Protein AF-A0A914CL16-F1 (afdb_monomer)

Mean predicted aligned error: 10.26 Å

Solvent-accessible surface area (backbone atoms only — not comparable to full-atom values): 11478 Å² total; per-residue (Å²): 84,57,69,81,50,83,65,51,67,60,52,50,52,53,48,47,76,69,43,43,88,76,36,99,75,75,86,86,54,68,37,75,84,83,56,90,88,57,44,93,48,72,23,32,42,49,29,52,42,48,55,51,49,53,52,51,46,70,69,35,83,88,47,68,58,91,83,56,90,52,74,47,70,49,66,54,95,86,60,78,80,56,96,57,48,64,59,52,52,51,57,55,55,68,74,44,53,76,75,48,45,55,74,44,74,50,70,67,75,62,73,60,61,78,64,47,88,79,41,57,73,68,59,35,53,50,26,53,50,50,26,53,49,43,49,58,53,49,69,78,70,51,91,75,51,72,58,46,38,34,32,32,46,66,39,37,58,76,49,70,39,42,51,32,83,37,94,54,51,51,62,71,74,83,75,87,66,80,87,83,73,92,70,89,88,130

Radius of gyration: 18.3 Å; Cα contacts (8 Å, |Δi|>4): 169; chains: 1; bounding box: 43×35×44 Å

Structure (mmCIF, N/CA/C/O backbone):
data_AF-A0A914CL16-F1
#
_entry.id   AF-A0A914CL16-F1
#
loop_
_atom_site.group_PDB
_atom_site.id
_atom_site.type_symbol
_atom_site.label_atom_id
_atom_site.label_alt_id
_atom_site.label_comp_id
_atom_site.label_asym_id
_atom_site.label_entity_id
_atom_site.label_seq_id
_atom_site.pdbx_PDB_ins_code
_atom_site.Cartn_x
_atom_site.Cartn_y
_atom_site.Cartn_z
_atom_site.occupancy
_atom_site.B_iso_or_equiv
_atom_site.auth_seq_id
_atom_site.auth_comp_id
_atom_site.auth_asym_id
_atom_site.auth_atom_id
_atom_site.pdbx_PDB_model_num
ATOM 1 N N . MET A 1 1 ? -7.481 7.446 10.285 1.00 65.19 1 MET A N 1
ATOM 2 C CA . MET A 1 1 ? -8.560 8.449 10.494 1.00 65.19 1 MET A CA 1
ATOM 3 C C . MET A 1 1 ? -8.031 9.557 11.388 1.00 65.19 1 MET A C 1
ATOM 5 O O . MET A 1 1 ? -7.193 9.256 12.221 1.00 65.19 1 MET A O 1
ATOM 9 N N . GLU A 1 2 ? -8.504 10.797 11.280 1.00 69.25 2 GLU A N 1
ATOM 10 C CA . GLU A 1 2 ? -8.099 11.851 12.226 1.00 69.25 2 GLU A CA 1
ATOM 11 C C . GLU A 1 2 ? -8.963 11.826 13.486 1.00 69.25 2 GLU A C 1
ATOM 13 O O . GLU A 1 2 ? -10.165 11.549 13.415 1.00 69.25 2 GLU A O 1
ATOM 18 N N . ALA A 1 3 ? -8.394 12.201 14.636 1.00 64.19 3 ALA A N 1
ATOM 19 C CA . ALA A 1 3 ? -9.131 12.270 15.901 1.00 64.19 3 ALA A CA 1
ATOM 20 C C . ALA A 1 3 ? -10.335 13.239 15.876 1.00 64.19 3 ALA A C 1
ATOM 22 O O . ALA A 1 3 ? -11.179 13.186 16.769 1.00 64.19 3 ALA A O 1
ATOM 23 N N . GLY A 1 4 ? -10.426 14.112 14.864 1.00 61.50 4 GLY A N 1
ATOM 24 C CA . GLY A 1 4 ? -11.545 15.034 14.645 1.00 61.50 4 GLY A CA 1
ATOM 25 C C . GLY A 1 4 ? -12.727 14.467 13.865 1.00 61.50 4 GLY A C 1
ATOM 26 O O . GLY A 1 4 ? -13.705 15.186 13.690 1.00 61.50 4 GLY A O 1
ATOM 27 N N . THR A 1 5 ? -12.644 13.225 13.387 1.00 68.56 5 THR A N 1
ATOM 28 C CA . THR A 1 5 ? -13.699 12.621 12.563 1.00 68.56 5 THR A CA 1
ATOM 29 C C . THR A 1 5 ? -14.936 12.319 13.427 1.00 68.56 5 THR A C 1
ATOM 31 O O . THR A 1 5 ? -14.803 11.594 14.421 1.00 68.56 5 THR A O 1
ATOM 34 N N . PRO A 1 6 ? -16.134 12.843 13.096 1.00 67.06 6 PRO A N 1
ATOM 35 C CA . PRO A 1 6 ? -17.366 12.492 13.803 1.00 67.06 6 PRO A CA 1
ATOM 36 C C . PRO A 1 6 ? -17.705 11.004 13.607 1.00 67.06 6 PRO A C 1
ATOM 38 O O . PRO A 1 6 ? -17.406 10.432 12.562 1.00 67.06 6 PRO A O 1
ATOM 41 N N . ASN A 1 7 ? -18.324 10.371 14.609 1.00 76.94 7 ASN A N 1
ATOM 42 C CA . ASN A 1 7 ? -18.745 8.956 14.593 1.00 76.94 7 ASN A CA 1
ATOM 43 C C . ASN A 1 7 ? -17.619 7.931 14.330 1.00 76.94 7 ASN A C 1
ATOM 45 O O . ASN A 1 7 ? -17.868 6.837 13.823 1.00 76.94 7 ASN A O 1
ATOM 49 N N . LYS A 1 8 ? -16.371 8.258 14.693 1.00 78.88 8 LYS A N 1
ATOM 50 C CA . LYS A 1 8 ? -15.196 7.391 14.482 1.00 78.88 8 LYS A CA 1
ATOM 51 C C . LYS A 1 8 ? -15.356 5.974 15.050 1.00 78.88 8 LYS A C 1
ATOM 53 O O . LYS A 1 8 ? -14.922 5.027 14.411 1.00 78.88 8 LYS A O 1
ATOM 58 N N . GLU A 1 9 ? -15.995 5.832 16.210 1.00 80.38 9 GLU A N 1
ATOM 59 C CA . GLU A 1 9 ? -16.165 4.546 16.904 1.00 80.38 9 GLU A CA 1
ATOM 60 C C . GLU A 1 9 ? -17.135 3.626 16.153 1.00 80.3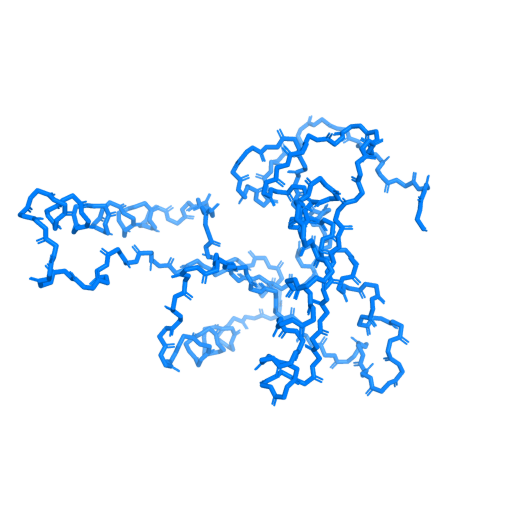8 9 GLU A C 1
ATOM 62 O O . GLU A 1 9 ? -16.864 2.438 15.971 1.00 80.38 9 GLU A O 1
ATOM 67 N N . ASP A 1 10 ? -18.229 4.187 15.633 1.00 85.44 10 ASP A N 1
ATOM 68 C CA . ASP A 1 10 ? -19.188 3.446 14.813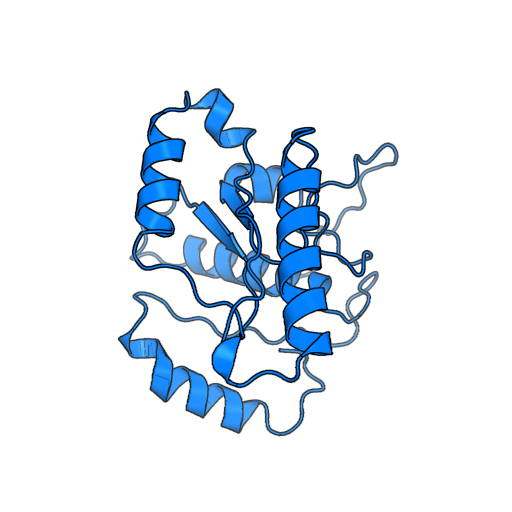 1.00 85.44 10 ASP A CA 1
ATOM 69 C C . ASP A 1 10 ? -18.572 3.033 13.474 1.00 85.44 10 ASP A C 1
ATOM 71 O O . ASP A 1 10 ? -18.736 1.890 13.040 1.00 85.44 10 ASP A O 1
ATOM 75 N N . ILE A 1 11 ? -17.820 3.940 12.840 1.00 83.75 11 ILE A N 1
ATOM 76 C CA . ILE A 1 11 ? -17.093 3.661 11.595 1.00 83.75 11 ILE A CA 1
ATOM 77 C C . ILE A 1 11 ? -16.053 2.560 11.831 1.00 83.75 11 ILE A C 1
ATOM 79 O O . ILE A 1 11 ? -15.984 1.602 11.062 1.00 83.75 11 ILE A O 1
ATOM 83 N N . GLU A 1 12 ? -15.283 2.645 12.915 1.00 85.56 12 GLU A N 1
ATOM 84 C CA . GLU A 1 12 ? -14.290 1.638 13.288 1.00 85.56 12 GLU A CA 1
ATOM 85 C C . GLU A 1 12 ? -14.933 0.257 13.464 1.00 85.56 12 GLU A C 1
ATOM 87 O O . GLU A 1 12 ? -14.439 -0.738 12.923 1.00 85.56 12 GLU A O 1
ATOM 92 N N . LYS A 1 13 ? -16.068 0.195 14.169 1.00 87.25 13 LYS A N 1
ATOM 93 C CA . LYS A 1 13 ? -16.813 -1.048 14.388 1.00 87.25 13 LYS A CA 1
ATOM 94 C C . LYS A 1 13 ? -17.323 -1.647 13.078 1.00 87.25 13 LYS A C 1
ATOM 96 O O . LYS A 1 13 ? -17.195 -2.856 12.874 1.00 87.25 13 LYS A O 1
ATOM 101 N N . GLN A 1 14 ? -17.868 -0.821 12.187 1.00 89.00 14 GLN A N 1
ATOM 102 C CA . GLN A 1 14 ? -18.335 -1.266 10.871 1.00 89.00 14 GLN A CA 1
ATOM 103 C C . GLN A 1 14 ? -17.182 -1.794 10.008 1.00 89.00 14 GLN A C 1
ATOM 105 O O . GLN A 1 14 ? -17.312 -2.852 9.389 1.00 89.00 14 GLN A O 1
ATOM 110 N N . LEU A 1 15 ? -16.041 -1.098 10.000 1.00 87.44 15 LEU A N 1
ATOM 111 C CA . LEU A 1 15 ? -14.859 -1.514 9.246 1.00 87.44 15 LEU A CA 1
ATOM 112 C C . LEU A 1 15 ? -14.284 -2.831 9.774 1.00 87.44 15 LEU A C 1
ATOM 114 O O . LEU A 1 15 ? -14.027 -3.732 8.977 1.00 87.44 15 LEU A O 1
ATOM 118 N N . LYS A 1 16 ? -14.154 -2.984 11.099 1.00 88.69 16 LYS A N 1
ATOM 119 C CA . LYS A 1 16 ? -13.722 -4.248 11.721 1.00 88.69 16 LYS A CA 1
ATOM 120 C C . LYS A 1 16 ? -14.652 -5.398 11.344 1.00 88.69 16 LYS A C 1
ATOM 122 O O . LYS A 1 16 ? -14.194 -6.417 10.840 1.00 88.69 16 LYS A O 1
ATOM 127 N N . ALA A 1 17 ? -15.963 -5.213 11.499 1.00 89.12 17 ALA A N 1
ATOM 128 C CA . ALA A 1 17 ? -16.935 -6.253 11.165 1.00 89.12 17 ALA A CA 1
ATOM 129 C C . ALA A 1 17 ? -16.866 -6.684 9.688 1.00 89.12 17 ALA A C 1
ATOM 131 O O . ALA A 1 17 ? -17.071 -7.855 9.380 1.00 89.12 17 ALA A O 1
ATOM 132 N N . LYS A 1 18 ? -16.569 -5.748 8.779 1.00 89.44 18 LYS A N 1
ATOM 133 C CA . LYS A 1 18 ? -16.548 -6.008 7.337 1.00 89.44 18 LYS A CA 1
ATOM 134 C C . LYS A 1 18 ? -15.231 -6.604 6.834 1.00 89.44 18 LYS A C 1
ATOM 136 O O . LYS A 1 18 ? -15.267 -7.446 5.939 1.00 89.44 18 LYS A O 1
ATOM 141 N N . TYR A 1 19 ? -14.088 -6.154 7.354 1.00 89.00 19 TYR A N 1
ATOM 142 C CA . TYR A 1 19 ? -12.778 -6.434 6.752 1.00 89.00 19 TYR A CA 1
ATOM 143 C C . TYR A 1 19 ? -11.873 -7.340 7.589 1.00 89.00 19 TYR A C 1
ATOM 145 O O . TYR A 1 19 ? -10.959 -7.934 7.026 1.00 89.00 19 TYR A O 1
ATOM 153 N N . THR A 1 20 ? -12.126 -7.525 8.889 1.00 89.25 20 THR A N 1
ATOM 154 C CA . THR A 1 20 ? -11.258 -8.364 9.735 1.00 89.25 20 THR A CA 1
ATOM 155 C C . THR A 1 20 ? -11.143 -9.808 9.239 1.00 89.25 20 THR A C 1
ATOM 157 O O . THR A 1 20 ? -10.085 -10.398 9.389 1.00 89.25 20 THR A O 1
ATOM 160 N N . SER A 1 21 ? -12.178 -10.380 8.619 1.00 89.75 21 SER A N 1
ATOM 161 C CA . SER A 1 21 ? -12.120 -11.742 8.061 1.00 89.75 21 SER A CA 1
ATOM 162 C C . SER A 1 21 ? -11.458 -11.837 6.681 1.00 89.75 21 SER A C 1
ATOM 164 O O . SER A 1 21 ? -11.223 -12.943 6.205 1.00 89.75 21 SER A O 1
ATOM 166 N N . GLN A 1 22 ? -11.188 -10.704 6.025 1.00 89.62 22 GLN A N 1
ATOM 167 C CA . GLN A 1 22 ? -10.603 -10.655 4.679 1.00 89.62 22 GLN A CA 1
ATOM 168 C C . GLN A 1 22 ? -9.079 -10.491 4.705 1.00 89.62 22 GLN A C 1
ATOM 170 O O . GLN A 1 22 ? -8.415 -10.806 3.722 1.00 89.62 22 GLN A O 1
ATOM 175 N N . PHE A 1 23 ? -8.526 -10.006 5.819 1.00 88.75 23 PHE A N 1
ATOM 176 C CA . PHE A 1 23 ? -7.093 -9.799 6.002 1.00 88.75 23 PHE A CA 1
ATOM 177 C C . PHE A 1 23 ? -6.584 -10.656 7.154 1.00 88.75 23 PHE A C 1
ATOM 179 O O . PHE A 1 23 ? -7.254 -10.787 8.173 1.00 88.75 23 PHE A O 1
ATOM 186 N N . GLU A 1 24 ? -5.364 -11.179 7.032 1.00 87.75 24 GLU A N 1
ATOM 187 C CA . GLU A 1 24 ? -4.719 -11.911 8.130 1.00 87.75 24 GLU A CA 1
ATOM 188 C C . GLU A 1 24 ? -4.554 -11.023 9.374 1.00 87.75 24 GLU A C 1
ATOM 190 O O . GLU A 1 24 ? -4.769 -11.456 10.505 1.00 87.75 24 GLU A O 1
ATOM 195 N N . ARG A 1 25 ? -4.208 -9.749 9.155 1.00 88.62 25 ARG A N 1
ATOM 196 C CA . ARG A 1 25 ? -4.121 -8.713 10.185 1.00 88.62 25 ARG A CA 1
ATOM 197 C C . ARG A 1 25 ? -4.800 -7.454 9.684 1.00 88.62 25 ARG A C 1
ATOM 199 O O . ARG A 1 25 ? -4.515 -6.983 8.587 1.00 88.62 25 ARG A O 1
ATOM 206 N N . PHE A 1 26 ? -5.672 -6.893 10.510 1.00 89.62 26 PHE A N 1
ATOM 207 C CA . PHE A 1 26 ? -6.385 -5.664 10.195 1.00 89.62 26 PHE A CA 1
ATOM 208 C C . PHE A 1 26 ? -6.247 -4.674 11.349 1.00 89.62 26 PHE A C 1
ATOM 210 O O . PHE A 1 26 ? -6.785 -4.890 12.436 1.00 89.62 26 PHE A O 1
ATOM 217 N N . TYR A 1 27 ? -5.522 -3.584 11.101 1.00 87.56 27 TYR A N 1
ATOM 218 C CA . TYR A 1 27 ? -5.283 -2.525 12.075 1.00 87.56 27 TYR A CA 1
ATOM 219 C C . TYR A 1 27 ? -6.015 -1.255 11.662 1.00 87.56 27 TYR A C 1
ATOM 221 O O . TYR A 1 27 ? -5.991 -0.855 10.500 1.00 87.56 27 TYR A O 1
ATOM 229 N N . ILE A 1 28 ? -6.632 -0.593 12.637 1.00 86.25 28 ILE A N 1
ATOM 230 C CA . ILE A 1 28 ? -7.202 0.738 12.454 1.00 86.25 28 ILE A CA 1
ATOM 231 C C . ILE A 1 28 ? -6.400 1.702 13.314 1.00 86.25 28 ILE A C 1
ATOM 233 O O . ILE A 1 28 ? -6.244 1.487 14.513 1.00 86.25 28 ILE A O 1
ATOM 237 N N . THR A 1 29 ? -5.906 2.770 12.695 1.00 85.25 29 THR A N 1
ATOM 238 C CA . THR A 1 29 ? -5.133 3.811 13.367 1.00 85.25 29 THR A CA 1
ATOM 239 C C . THR A 1 29 ? -5.881 5.139 13.331 1.00 85.25 29 THR A C 1
ATOM 241 O O . THR A 1 29 ? -6.523 5.524 12.339 1.00 85.25 29 THR A O 1
ATOM 244 N N . VAL A 1 30 ? -5.801 5.854 14.451 1.00 81.06 30 VAL A N 1
ATOM 245 C CA . VAL A 1 30 ? -6.360 7.194 14.596 1.00 81.06 30 VAL A CA 1
ATOM 246 C C . VAL A 1 30 ? -5.219 8.158 14.861 1.00 81.06 30 VAL A C 1
ATOM 248 O O . VAL A 1 30 ? -4.526 8.037 15.863 1.00 81.06 30 VAL A O 1
ATOM 251 N N . HIS A 1 31 ? -5.036 9.108 13.952 1.00 78.12 31 HIS A N 1
ATOM 252 C CA . HIS A 1 31 ? -4.029 10.141 14.062 1.00 78.12 31 HIS A CA 1
ATOM 253 C C . HIS A 1 31 ? -4.396 11.123 15.186 1.00 78.12 31 HIS A C 1
ATOM 255 O O . HIS A 1 31 ? -5.488 11.718 15.131 1.00 78.12 31 HIS A O 1
ATOM 261 N N . PRO A 1 32 ? -3.544 11.289 16.215 1.00 74.12 32 PRO A N 1
ATOM 262 C CA . PRO A 1 32 ? -3.798 12.229 17.297 1.00 74.12 32 PRO A CA 1
ATOM 263 C C . PRO A 1 32 ? -3.715 13.679 16.794 1.00 74.12 32 PRO A C 1
ATOM 265 O O . PRO A 1 32 ? -2.998 14.001 15.853 1.00 74.12 32 PRO A O 1
ATOM 268 N N . LYS A 1 33 ? -4.475 14.584 17.419 1.00 65.50 33 LYS A N 1
ATOM 269 C CA . LYS A 1 33 ? -4.406 16.020 17.108 1.00 65.50 33 LYS A CA 1
ATOM 270 C C . LYS A 1 33 ? -3.255 16.670 17.878 1.00 65.50 33 LYS A C 1
ATOM 272 O O . LYS A 1 33 ? -3.148 16.454 19.080 1.00 65.50 33 LYS A O 1
ATOM 277 N N . GLY A 1 34 ? -2.488 17.533 17.207 1.00 61.72 34 GLY A N 1
ATOM 278 C CA . GLY A 1 34 ? -1.518 18.426 17.853 1.00 61.72 34 GLY A CA 1
ATOM 279 C C . GLY A 1 34 ? -0.109 17.858 18.037 1.00 61.72 34 GLY A C 1
ATOM 280 O O . GLY A 1 34 ? 0.570 18.264 18.976 1.00 61.72 34 GLY A O 1
ATOM 281 N N . LEU A 1 35 ? 0.337 16.940 17.172 1.00 64.75 35 LEU A N 1
ATOM 282 C CA . LEU A 1 35 ? 1.746 16.538 17.144 1.00 64.75 35 LEU A CA 1
ATOM 283 C C . LEU A 1 35 ? 2.628 17.720 16.682 1.00 64.75 35 LEU A C 1
ATOM 285 O O . LEU A 1 35 ? 2.266 18.414 15.727 1.00 64.75 35 LEU A O 1
ATOM 289 N N . PRO A 1 36 ? 3.758 17.996 17.360 1.00 54.06 36 PRO A N 1
ATOM 290 C CA . PRO A 1 36 ? 4.637 19.108 17.007 1.00 54.06 36 PRO A CA 1
ATOM 291 C C . PRO A 1 36 ? 5.256 18.893 15.619 1.00 54.06 36 PRO A C 1
ATOM 293 O O . PRO A 1 36 ? 5.787 17.826 15.333 1.00 54.06 36 PRO A O 1
ATOM 296 N N . GLY A 1 37 ? 5.177 19.910 14.754 1.00 62.22 37 GLY A N 1
ATOM 297 C CA . GLY A 1 37 ? 5.699 19.855 13.380 1.00 62.22 37 GLY A CA 1
ATOM 298 C C . GLY A 1 37 ? 4.796 19.136 12.370 1.00 62.22 37 GLY A C 1
ATOM 299 O O . GLY A 1 37 ? 5.158 19.043 11.200 1.00 62.22 37 GLY A O 1
ATOM 300 N N . ASP A 1 38 ? 3.622 18.662 12.794 1.00 62.03 38 ASP A N 1
ATOM 301 C CA . ASP A 1 38 ? 2.725 17.891 11.943 1.00 62.03 38 ASP A CA 1
ATOM 302 C C . ASP A 1 38 ? 1.554 18.727 11.400 1.00 62.03 38 ASP A C 1
ATOM 304 O O . ASP A 1 38 ? 0.846 19.411 12.148 1.00 62.03 38 ASP A O 1
ATOM 308 N N . ILE A 1 39 ? 1.338 18.666 10.085 1.00 64.69 39 ILE A N 1
ATOM 309 C CA . ILE A 1 39 ? 0.234 19.346 9.404 1.00 64.69 39 ILE A CA 1
ATOM 310 C C . ILE A 1 39 ? -0.879 18.319 9.176 1.00 64.69 39 ILE A C 1
ATOM 312 O O . ILE A 1 39 ? -0.689 17.409 8.376 1.00 64.69 39 ILE A O 1
ATOM 316 N N . PRO A 1 40 ? -2.062 18.455 9.807 1.00 64.38 40 PRO A N 1
ATOM 317 C CA . PRO A 1 40 ? -3.171 17.531 9.585 1.00 64.38 40 PRO A CA 1
ATOM 318 C C . PRO A 1 40 ? -3.475 17.361 8.092 1.00 64.38 40 PRO A C 1
ATOM 320 O O . PRO A 1 40 ? -3.689 18.340 7.371 1.00 64.38 40 PRO A O 1
ATOM 323 N N . GLY A 1 41 ? -3.467 16.116 7.621 1.00 70.00 41 GLY A N 1
ATOM 324 C CA . GLY A 1 41 ? -3.610 15.813 6.206 1.00 70.00 41 GLY A CA 1
ATOM 325 C C . GLY A 1 41 ? -3.399 14.340 5.872 1.00 70.00 41 GLY A C 1
ATOM 326 O O . GLY A 1 41 ? -3.092 13.501 6.722 1.00 70.00 41 GLY A O 1
ATOM 327 N N . LYS A 1 42 ? -3.580 14.001 4.592 1.00 72.44 42 LYS A N 1
ATOM 328 C CA . LYS A 1 42 ? -3.463 12.626 4.079 1.00 72.44 42 LYS A CA 1
ATOM 329 C C . LYS A 1 42 ? -2.083 12.021 4.362 1.00 72.44 42 LYS A C 1
ATOM 331 O O . LYS A 1 42 ? -2.005 10.877 4.801 1.00 72.44 42 LYS A O 1
ATOM 336 N N . CYS A 1 43 ? -1.020 12.794 4.155 1.00 72.25 43 CYS A N 1
ATOM 337 C CA . CYS A 1 43 ? 0.359 12.337 4.321 1.00 72.25 43 CYS A CA 1
ATOM 338 C C . CYS A 1 43 ? 0.714 12.064 5.782 1.00 72.25 43 CYS A C 1
ATOM 340 O O . CYS A 1 43 ? 1.271 11.012 6.074 1.00 72.25 43 CYS A O 1
ATOM 342 N N . SER A 1 44 ? 0.299 12.923 6.709 1.00 75.19 44 SER A N 1
ATOM 343 C CA . SER A 1 44 ? 0.485 12.704 8.149 1.00 75.19 44 SER A CA 1
ATOM 344 C C . SER A 1 44 ? -0.280 11.493 8.660 1.00 75.19 44 SER A C 1
ATOM 346 O O . SER A 1 44 ? 0.270 10.655 9.375 1.00 75.19 44 SER A O 1
ATOM 348 N N . ASN A 1 45 ? -1.525 11.325 8.199 1.00 80.19 45 ASN A N 1
ATOM 349 C CA . ASN A 1 45 ? -2.310 10.128 8.487 1.00 80.19 45 ASN A CA 1
ATOM 350 C C . ASN A 1 45 ? -1.614 8.856 7.977 1.00 80.19 45 ASN A C 1
ATOM 352 O O . ASN A 1 45 ? -1.560 7.863 8.702 1.00 80.19 45 ASN A O 1
ATOM 356 N N . LEU A 1 46 ? -1.085 8.882 6.749 1.00 81.81 46 LEU A N 1
ATOM 357 C CA . LEU A 1 46 ? -0.368 7.756 6.151 1.00 81.81 46 LEU A CA 1
ATOM 358 C C . LEU A 1 46 ? 0.934 7.451 6.903 1.00 81.81 46 LEU A C 1
ATOM 360 O O . LEU A 1 46 ? 1.195 6.290 7.216 1.00 81.81 46 LEU A O 1
ATOM 364 N N . ASN A 1 47 ? 1.720 8.480 7.225 1.00 82.38 47 ASN A N 1
ATOM 365 C CA . ASN A 1 47 ? 2.973 8.360 7.965 1.00 82.38 47 ASN A CA 1
ATOM 366 C C . ASN A 1 47 ? 2.737 7.715 9.337 1.00 82.38 47 ASN A C 1
ATOM 368 O O . ASN A 1 47 ? 3.341 6.693 9.665 1.00 82.38 47 ASN A O 1
ATOM 372 N N . TYR A 1 48 ? 1.785 8.250 10.103 1.00 83.81 48 TYR A N 1
ATOM 373 C CA . TYR A 1 48 ? 1.424 7.698 11.405 1.00 83.81 48 TYR A CA 1
ATOM 374 C C . TYR A 1 48 ? 0.898 6.268 11.297 1.00 83.81 48 TYR A C 1
ATOM 376 O O . TYR A 1 48 ? 1.340 5.388 12.035 1.00 83.81 48 TYR A O 1
ATOM 384 N N . ALA A 1 49 ? -0.017 6.006 10.357 1.00 85.50 49 ALA A N 1
ATOM 385 C CA . ALA A 1 49 ? -0.566 4.671 10.163 1.00 85.50 49 ALA A CA 1
ATOM 386 C C . ALA A 1 49 ? 0.526 3.651 9.831 1.00 85.50 49 ALA A C 1
ATOM 388 O O . ALA A 1 49 ? 0.514 2.553 10.387 1.00 85.50 49 ALA A O 1
ATOM 389 N N . ALA A 1 50 ? 1.483 4.016 8.981 1.00 86.06 50 ALA A N 1
ATOM 390 C CA . ALA A 1 50 ? 2.554 3.116 8.605 1.00 86.06 50 ALA A CA 1
ATOM 391 C C . ALA A 1 50 ? 3.556 2.881 9.743 1.00 86.06 50 ALA A C 1
ATOM 393 O O . ALA A 1 50 ? 3.916 1.733 9.993 1.00 86.06 50 ALA A O 1
ATOM 394 N N . ARG A 1 51 ? 3.940 3.922 10.495 1.00 85.81 51 ARG A N 1
ATOM 395 C CA . ARG A 1 51 ? 4.792 3.773 11.691 1.00 85.81 51 ARG A CA 1
ATOM 396 C C . ARG A 1 51 ? 4.148 2.854 12.727 1.00 85.81 51 ARG A C 1
ATOM 398 O O . ARG A 1 51 ? 4.802 1.951 13.248 1.00 85.81 51 ARG A O 1
ATOM 405 N N . MET A 1 52 ? 2.849 3.029 12.968 1.00 87.88 52 MET A N 1
ATOM 406 C CA . MET A 1 52 ? 2.090 2.161 13.868 1.00 87.88 52 MET A CA 1
ATOM 407 C C . MET A 1 52 ? 1.979 0.730 13.334 1.00 87.88 52 MET A C 1
ATOM 409 O O . MET A 1 52 ? 2.172 -0.210 14.100 1.00 87.88 52 MET A O 1
ATOM 413 N N . ALA A 1 53 ? 1.732 0.544 12.034 1.00 88.06 53 ALA A N 1
ATOM 414 C CA . ALA A 1 53 ? 1.678 -0.783 11.423 1.00 88.06 53 ALA A CA 1
ATOM 415 C C . ALA A 1 53 ? 3.011 -1.532 11.568 1.00 88.06 53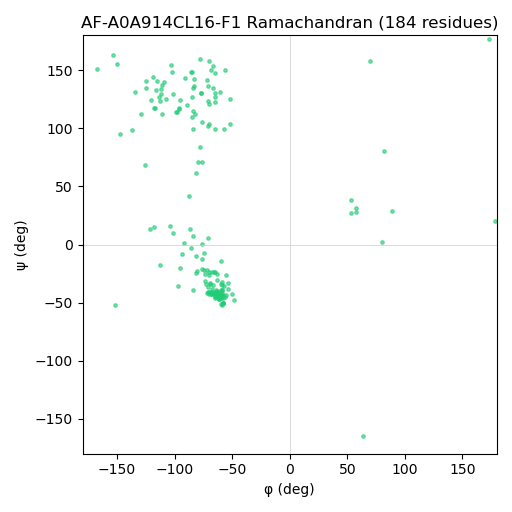 ALA A C 1
ATOM 417 O O . ALA A 1 53 ? 3.019 -2.697 11.958 1.00 88.06 53 ALA A O 1
ATOM 418 N N . VAL A 1 54 ? 4.140 -0.858 11.331 1.00 86.94 54 VAL A N 1
ATOM 419 C CA . VAL A 1 54 ? 5.481 -1.437 11.509 1.00 86.94 54 VAL A CA 1
ATOM 420 C C . VAL A 1 54 ? 5.748 -1.781 12.972 1.00 86.94 54 VAL A C 1
ATOM 422 O O . VAL A 1 54 ? 6.254 -2.867 13.253 1.00 86.94 54 VAL A O 1
ATOM 425 N N . LYS A 1 55 ? 5.369 -0.902 13.911 1.00 87.62 55 LYS A N 1
ATOM 426 C CA . LYS A 1 55 ? 5.469 -1.177 15.354 1.00 87.62 55 LYS A CA 1
ATOM 427 C C . LYS A 1 55 ? 4.682 -2.437 15.727 1.00 87.62 55 LYS A C 1
ATOM 429 O O . LYS A 1 55 ? 5.250 -3.350 16.316 1.00 87.62 55 LYS A O 1
ATOM 434 N N . TYR A 1 56 ? 3.422 -2.535 15.301 1.00 88.62 56 TYR A N 1
ATOM 435 C CA . TYR A 1 56 ? 2.581 -3.704 15.575 1.00 88.62 56 TYR A CA 1
ATOM 436 C C . TYR A 1 56 ? 3.109 -4.989 14.932 1.00 88.62 56 TYR A C 1
ATOM 438 O O . TYR A 1 56 ? 3.084 -6.037 15.572 1.00 88.62 56 TYR A O 1
ATOM 446 N N . LEU A 1 57 ? 3.636 -4.919 13.707 1.00 86.06 57 LEU A N 1
ATOM 447 C CA . LEU A 1 57 ? 4.242 -6.073 13.036 1.00 86.06 57 LEU A CA 1
ATOM 448 C C . LEU A 1 57 ? 5.525 -6.552 13.729 1.00 86.06 57 LEU A C 1
ATOM 450 O O . LEU A 1 57 ? 5.777 -7.753 13.769 1.00 86.06 57 LEU A O 1
ATOM 454 N N . LYS A 1 58 ? 6.329 -5.637 14.287 1.00 85.12 58 LYS A N 1
ATOM 455 C CA . LYS A 1 58 ? 7.540 -5.974 15.056 1.00 85.12 58 LYS A CA 1
ATOM 456 C C . LYS A 1 58 ? 7.216 -6.546 16.441 1.00 85.12 58 LYS A C 1
ATOM 458 O O . LYS A 1 58 ? 7.981 -7.362 16.953 1.00 85.12 58 LYS A O 1
ATOM 463 N N . GLU A 1 59 ? 6.115 -6.114 17.053 1.00 87.19 59 GLU A N 1
ATOM 464 C CA . GLU A 1 59 ? 5.647 -6.599 18.361 1.00 87.19 59 GLU A CA 1
ATOM 465 C C . GLU A 1 59 ? 4.893 -7.939 18.273 1.00 87.19 59 GLU A C 1
ATOM 467 O O . GLU A 1 59 ? 4.833 -8.681 19.261 1.00 87.19 59 GLU A O 1
ATOM 472 N N . ASP A 1 60 ? 4.342 -8.279 17.104 1.00 85.06 60 ASP A N 1
ATOM 473 C CA . ASP A 1 60 ? 3.644 -9.543 16.887 1.00 85.06 60 ASP A CA 1
ATOM 474 C C . ASP A 1 60 ? 4.613 -10.734 16.875 1.00 85.06 60 ASP A C 1
ATOM 476 O O . ASP A 1 60 ? 5.292 -11.022 15.893 1.00 85.06 60 ASP A O 1
ATOM 480 N N . ARG A 1 61 ? 4.622 -11.492 17.975 1.00 79.69 61 ARG A N 1
ATOM 481 C CA . ARG A 1 61 ? 5.456 -12.693 18.136 1.00 79.69 61 ARG A CA 1
ATOM 482 C C . ARG A 1 61 ? 5.086 -13.834 17.189 1.00 79.69 61 ARG A C 1
ATOM 484 O O . ARG A 1 61 ? 5.922 -14.707 16.968 1.00 79.69 61 ARG A O 1
ATOM 491 N N . ALA A 1 62 ? 3.852 -13.869 16.685 1.00 82.12 62 ALA A N 1
ATOM 492 C CA . ALA A 1 62 ? 3.430 -14.878 15.716 1.00 82.12 62 ALA A CA 1
ATOM 493 C C . ALA A 1 62 ? 3.971 -14.572 14.311 1.00 82.12 62 ALA A C 1
ATOM 495 O O . ALA A 1 62 ? 4.079 -15.478 13.484 1.00 82.12 62 ALA A O 1
ATOM 496 N N . TYR A 1 63 ? 4.336 -13.315 14.046 1.00 79.44 63 TYR A N 1
ATOM 497 C CA . TYR A 1 63 ? 4.901 -12.882 12.778 1.00 79.44 63 TYR A CA 1
ATOM 498 C C . TYR A 1 63 ? 6.432 -12.851 12.858 1.00 79.44 63 TYR A C 1
ATOM 500 O O . TYR A 1 63 ? 7.027 -12.083 13.613 1.00 79.44 63 TYR A O 1
ATOM 508 N N . ASN A 1 64 ? 7.113 -13.685 12.067 1.00 79.50 64 ASN A N 1
ATOM 509 C CA . ASN A 1 64 ? 8.577 -13.697 12.044 1.00 79.50 64 ASN A CA 1
ATOM 510 C C . ASN A 1 64 ? 9.138 -12.545 11.192 1.00 79.50 64 ASN A C 1
ATOM 512 O O . ASN A 1 64 ? 9.700 -12.766 10.119 1.00 79.50 64 ASN A O 1
ATOM 516 N N . PHE A 1 65 ? 9.013 -11.318 11.699 1.00 78.94 65 PHE A N 1
ATOM 517 C CA . PHE A 1 65 ? 9.404 -10.086 11.008 1.00 78.94 65 PHE A CA 1
ATOM 518 C C . PHE A 1 65 ? 10.874 -10.070 10.539 1.00 78.94 65 PHE A C 1
ATOM 520 O O . PHE A 1 65 ? 11.210 -9.398 9.573 1.00 78.94 65 PHE A O 1
ATOM 527 N N . LYS A 1 66 ? 11.773 -10.813 11.201 1.00 74.19 66 LYS A N 1
ATOM 528 C CA . LYS A 1 66 ? 13.220 -10.771 10.917 1.00 74.19 66 LYS A CA 1
ATOM 529 C C . LYS A 1 66 ? 13.640 -11.480 9.627 1.00 74.19 66 LYS A C 1
ATOM 531 O O . LYS A 1 66 ? 14.715 -11.182 9.121 1.00 74.19 66 LYS A O 1
ATOM 536 N N . ASN A 1 67 ? 12.827 -12.406 9.120 1.00 73.69 67 ASN A N 1
ATOM 537 C CA . ASN A 1 67 ? 13.196 -13.266 7.989 1.00 73.69 67 ASN A CA 1
ATOM 538 C C . ASN A 1 67 ? 12.284 -13.072 6.771 1.00 73.69 67 ASN A C 1
ATOM 540 O O . ASN A 1 67 ? 12.259 -13.926 5.887 1.00 73.69 67 ASN A O 1
ATOM 544 N N . VAL A 1 68 ? 11.500 -11.996 6.745 1.00 84.12 68 VAL A N 1
ATOM 545 C CA . VAL A 1 68 ? 10.523 -11.732 5.689 1.00 84.12 68 VAL A CA 1
ATOM 546 C C . VAL A 1 68 ? 10.775 -10.360 5.088 1.00 84.12 68 VAL A C 1
ATOM 548 O O . VAL A 1 68 ? 10.994 -9.383 5.801 1.00 84.12 68 VAL A O 1
ATOM 551 N N . GLU A 1 69 ? 10.744 -10.288 3.763 1.00 85.38 69 GLU A N 1
ATOM 552 C CA . GLU A 1 69 ? 10.739 -9.014 3.056 1.00 85.38 69 GLU A CA 1
ATOM 553 C C . GLU A 1 69 ? 9.297 -8.514 2.967 1.00 85.38 69 GLU A C 1
ATOM 555 O O . GLU A 1 69 ? 8.394 -9.236 2.547 1.00 85.38 69 GLU A O 1
ATOM 560 N N . VAL A 1 70 ? 9.072 -7.275 3.405 1.00 88.44 70 VAL A N 1
ATOM 561 C CA . VAL A 1 70 ? 7.739 -6.670 3.459 1.00 88.44 70 VAL A CA 1
ATOM 562 C C . VAL A 1 70 ? 7.626 -5.620 2.363 1.00 88.44 70 VAL A C 1
ATOM 564 O O . VAL A 1 70 ? 8.433 -4.691 2.304 1.00 88.44 70 VAL A O 1
ATOM 567 N N . LEU A 1 71 ? 6.605 -5.749 1.518 1.00 89.94 71 LEU A N 1
ATOM 568 C CA . LEU A 1 71 ? 6.222 -4.730 0.544 1.00 89.94 71 LEU A CA 1
ATOM 569 C C . LEU A 1 71 ? 5.106 -3.862 1.127 1.00 89.94 71 LEU A C 1
ATOM 571 O O . LEU A 1 71 ? 4.054 -4.355 1.534 1.00 89.94 71 LEU A O 1
ATOM 575 N N . VAL A 1 72 ? 5.335 -2.555 1.152 1.00 89.31 72 VAL A N 1
ATOM 576 C CA . VAL A 1 72 ? 4.360 -1.554 1.576 1.00 89.31 72 VAL A CA 1
ATOM 577 C C . VAL A 1 72 ? 3.675 -1.024 0.329 1.00 89.31 72 VAL A C 1
ATOM 579 O O . VAL A 1 72 ? 4.331 -0.429 -0.519 1.00 89.31 72 VAL A O 1
ATOM 582 N N . THR A 1 73 ? 2.363 -1.234 0.221 1.00 89.56 73 THR A N 1
ATOM 583 C CA . THR A 1 73 ? 1.536 -0.665 -0.850 1.00 89.56 73 THR A CA 1
ATOM 584 C C . THR A 1 73 ? 0.591 0.368 -0.268 1.00 89.56 73 THR A C 1
ATOM 586 O O . THR A 1 73 ? -0.115 0.100 0.706 1.00 89.56 73 THR A O 1
ATOM 589 N N . THR A 1 74 ? 0.568 1.545 -0.875 1.00 87.44 74 THR A N 1
ATOM 590 C CA . THR A 1 74 ? -0.363 2.617 -0.535 1.00 87.44 74 THR A CA 1
ATOM 591 C C . THR A 1 74 ? -1.488 2.662 -1.562 1.00 87.44 74 THR A C 1
ATOM 593 O O . THR A 1 74 ? -1.308 2.302 -2.725 1.00 87.44 74 THR A O 1
ATOM 596 N N . GLY A 1 75 ? -2.678 3.061 -1.126 1.00 84.62 75 GLY A N 1
ATOM 597 C CA . GLY A 1 75 ? -3.819 3.220 -2.012 1.00 84.62 75 GLY A CA 1
ATOM 598 C C . GLY A 1 75 ? -4.955 3.960 -1.329 1.00 84.62 75 GLY A C 1
ATOM 599 O O . GLY A 1 75 ? -5.103 3.907 -0.106 1.00 84.62 75 GLY A O 1
ATOM 600 N N . ASP A 1 76 ? -5.740 4.667 -2.134 1.00 82.44 76 ASP A N 1
ATOM 601 C CA . ASP A 1 76 ? -6.937 5.351 -1.661 1.00 82.44 76 ASP A CA 1
ATOM 602 C C . ASP A 1 76 ? -8.107 4.381 -1.460 1.00 82.44 76 ASP A C 1
ATOM 604 O O . ASP A 1 76 ? -8.135 3.280 -2.004 1.00 82.44 76 ASP A O 1
ATOM 608 N N . VAL A 1 77 ? -9.088 4.789 -0.650 1.00 79.00 77 VAL A N 1
ATOM 609 C CA . VAL A 1 77 ? -10.256 3.954 -0.305 1.00 79.00 77 VAL A CA 1
ATOM 610 C C . VAL A 1 77 ? -11.158 3.651 -1.508 1.00 79.00 77 VAL A C 1
ATOM 612 O O . VAL A 1 77 ? -11.899 2.671 -1.500 1.00 79.00 77 VAL A O 1
ATOM 615 N N . ASP A 1 78 ? -11.105 4.495 -2.533 1.00 80.12 78 ASP A N 1
ATOM 616 C CA . ASP A 1 78 ? -11.797 4.342 -3.810 1.00 80.12 78 ASP A CA 1
ATOM 617 C C . ASP A 1 78 ? -10.947 3.615 -4.864 1.00 80.12 78 ASP A C 1
ATOM 619 O O . ASP A 1 78 ? -11.412 3.404 -5.987 1.00 80.12 78 ASP A O 1
ATOM 623 N N . ASN A 1 79 ? -9.727 3.193 -4.515 1.00 82.25 79 ASN A N 1
ATOM 624 C CA . ASN A 1 79 ? -8.874 2.438 -5.417 1.00 82.25 79 ASN A CA 1
ATOM 625 C C . ASN A 1 79 ? -9.324 0.976 -5.510 1.00 82.25 79 ASN A C 1
ATOM 627 O O . ASN A 1 79 ? -9.474 0.278 -4.505 1.00 82.25 79 ASN A O 1
ATOM 631 N N . ILE A 1 80 ? -9.469 0.494 -6.742 1.00 85.00 80 ILE A N 1
ATOM 632 C CA . ILE A 1 80 ? -9.745 -0.909 -7.042 1.00 85.00 80 ILE A CA 1
ATOM 633 C C . ILE A 1 80 ? -8.501 -1.482 -7.711 1.00 85.00 80 ILE A C 1
ATOM 635 O O . ILE A 1 80 ? -8.150 -1.098 -8.826 1.00 85.00 80 ILE A O 1
ATOM 639 N N . PHE A 1 81 ? -7.828 -2.398 -7.020 1.00 85.94 81 PHE A N 1
ATOM 640 C CA . PHE A 1 81 ? -6.713 -3.138 -7.598 1.00 85.94 81 PHE A CA 1
ATOM 641 C C . PHE A 1 81 ? -7.244 -4.134 -8.631 1.00 85.94 81 PHE A C 1
ATOM 643 O O . PHE A 1 81 ? -8.249 -4.800 -8.396 1.00 85.94 81 PHE A O 1
ATOM 650 N N . GLY A 1 82 ? -6.576 -4.225 -9.782 1.00 85.06 82 GLY A N 1
ATOM 651 C CA . GLY A 1 82 ? -6.875 -5.274 -10.754 1.00 85.06 82 GLY A CA 1
ATOM 652 C C . GLY A 1 82 ? -6.506 -6.650 -10.199 1.00 85.06 82 GLY A C 1
ATOM 653 O O . GLY A 1 82 ? -5.583 -6.758 -9.394 1.00 85.06 82 GLY A O 1
ATOM 654 N N . ASP A 1 83 ? -7.179 -7.698 -10.674 1.00 87.00 83 ASP A N 1
ATOM 655 C CA . ASP A 1 83 ? -7.039 -9.066 -10.147 1.00 87.00 83 ASP A CA 1
ATOM 656 C C . ASP A 1 83 ? -5.585 -9.563 -10.105 1.00 87.00 83 ASP A C 1
ATOM 658 O O . ASP A 1 83 ? -5.201 -10.285 -9.195 1.00 87.00 83 ASP A O 1
ATOM 662 N N . ARG A 1 84 ? -4.761 -9.130 -11.070 1.00 89.88 84 ARG A N 1
ATOM 663 C CA . ARG A 1 84 ? -3.343 -9.511 -11.205 1.00 89.88 84 ARG A CA 1
ATOM 664 C C . ARG A 1 84 ? -2.362 -8.423 -10.763 1.00 89.88 84 ARG A C 1
ATOM 666 O O . ARG A 1 84 ? -1.193 -8.469 -11.135 1.00 89.88 84 ARG A O 1
ATOM 673 N N . TYR A 1 85 ? -2.823 -7.409 -10.027 1.00 89.75 85 TYR A N 1
ATOM 674 C CA . TYR A 1 85 ? -1.968 -6.299 -9.594 1.00 89.75 85 TYR A CA 1
ATOM 675 C C . TYR A 1 85 ? -0.801 -6.797 -8.736 1.00 89.75 85 TYR A C 1
ATOM 677 O O . TYR A 1 85 ? 0.353 -6.482 -9.017 1.00 89.75 85 TYR A O 1
ATOM 685 N N . PHE A 1 86 ? -1.103 -7.600 -7.712 1.00 90.19 86 PHE A N 1
ATOM 686 C CA . PHE A 1 86 ? -0.086 -8.122 -6.802 1.00 90.19 86 PHE A CA 1
ATOM 687 C C . PHE A 1 86 ? 0.775 -9.204 -7.461 1.00 90.19 86 PHE A C 1
ATOM 689 O O . PHE A 1 86 ? 1.979 -9.207 -7.233 1.00 90.19 86 PHE A O 1
ATOM 696 N N . ASP A 1 87 ? 0.208 -10.019 -8.358 1.00 91.50 87 ASP A N 1
ATOM 697 C CA . ASP A 1 87 ? 0.982 -10.975 -9.162 1.00 91.50 87 ASP A CA 1
ATOM 698 C C . ASP A 1 87 ? 2.039 -10.263 -10.017 1.00 91.50 87 ASP A C 1
ATOM 700 O O . ASP A 1 87 ? 3.192 -10.680 -10.069 1.00 91.50 87 ASP A O 1
ATOM 704 N N . ALA A 1 88 ? 1.655 -9.172 -10.690 1.00 90.88 88 ALA A N 1
ATOM 705 C CA . ALA A 1 88 ? 2.568 -8.400 -11.527 1.00 90.88 88 ALA A CA 1
ATOM 706 C C . ALA A 1 88 ? 3.647 -7.692 -10.694 1.00 90.88 88 ALA A C 1
ATOM 708 O O . ALA A 1 88 ? 4.804 -7.638 -11.112 1.00 90.88 88 ALA A O 1
ATOM 709 N N . LEU A 1 89 ? 3.277 -7.178 -9.515 1.00 91.00 89 LEU A N 1
ATOM 710 C CA . LEU A 1 89 ? 4.220 -6.592 -8.563 1.00 91.00 89 LEU A CA 1
ATOM 711 C C . LEU A 1 89 ? 5.248 -7.630 -8.094 1.00 91.00 89 LEU A C 1
ATOM 713 O O . LEU A 1 89 ? 6.442 -7.342 -8.080 1.00 91.00 89 LEU A O 1
ATOM 717 N N . GLU A 1 90 ? 4.797 -8.832 -7.736 1.00 91.31 90 GLU A N 1
ATOM 718 C CA . GLU A 1 90 ? 5.673 -9.920 -7.301 1.00 91.31 90 GLU A CA 1
ATOM 719 C C . GLU A 1 90 ? 6.577 -10.412 -8.445 1.00 91.31 90 GLU A C 1
ATOM 721 O O . GLU A 1 90 ? 7.778 -10.610 -8.247 1.00 91.31 90 GLU A O 1
ATOM 726 N N . GLU A 1 91 ? 6.037 -10.556 -9.658 1.00 91.88 91 GLU A N 1
ATOM 727 C CA . GLU A 1 91 ? 6.810 -10.957 -10.836 1.00 91.88 91 GLU A CA 1
ATOM 728 C C . GLU A 1 91 ? 7.941 -9.961 -11.133 1.00 91.88 91 GLU A C 1
ATOM 730 O O . GLU A 1 91 ? 9.064 -10.368 -11.440 1.00 91.88 91 GLU A O 1
ATOM 735 N N . ASP A 1 92 ? 7.662 -8.659 -11.038 1.00 90.12 92 ASP A N 1
ATOM 736 C CA . ASP A 1 92 ? 8.670 -7.622 -11.258 1.00 90.12 92 ASP A CA 1
ATOM 737 C C . ASP A 1 92 ? 9.695 -7.568 -10.120 1.00 90.12 92 ASP A C 1
ATOM 739 O O . ASP A 1 92 ? 10.901 -7.505 -10.361 1.00 90.12 92 ASP A O 1
ATOM 743 N N . TYR A 1 93 ? 9.235 -7.714 -8.878 1.00 90.00 93 TYR A N 1
ATOM 744 C CA . TYR A 1 93 ? 10.093 -7.815 -7.703 1.00 90.00 93 TYR A CA 1
ATOM 745 C C . TYR A 1 93 ? 11.127 -8.949 -7.820 1.00 90.00 93 TYR A C 1
ATOM 747 O O . TYR A 1 93 ? 12.314 -8.748 -7.534 1.00 90.00 93 TYR A O 1
ATOM 755 N N . TRP A 1 94 ? 10.722 -10.126 -8.308 1.00 90.94 94 TRP A N 1
ATOM 756 C CA . TRP A 1 94 ? 11.631 -11.264 -8.481 1.00 90.94 94 TRP A CA 1
ATOM 757 C C . TRP A 1 94 ? 12.659 -11.086 -9.603 1.00 90.94 94 TRP A C 1
ATOM 759 O O . TRP A 1 94 ? 13.723 -11.706 -9.534 1.00 90.94 94 TRP A O 1
ATOM 769 N N . LYS A 1 95 ? 12.394 -10.230 -10.598 1.00 91.50 95 LYS A N 1
ATOM 770 C CA . LYS A 1 95 ? 13.346 -9.928 -11.685 1.00 91.50 95 LYS A CA 1
ATOM 771 C C . LYS A 1 95 ? 14.528 -9.075 -11.221 1.00 91.50 95 LYS A C 1
ATOM 773 O O . LYS A 1 95 ? 15.570 -9.084 -11.875 1.00 91.50 95 LYS A O 1
ATOM 778 N N . LEU A 1 96 ? 14.377 -8.348 -10.117 1.00 90.12 96 LEU A N 1
ATOM 779 C CA . LEU A 1 96 ? 15.407 -7.462 -9.583 1.00 90.12 96 LEU A CA 1
ATOM 780 C C . LEU A 1 96 ? 16.395 -8.204 -8.681 1.00 90.12 96 LEU A C 1
ATOM 782 O O . LEU A 1 96 ? 16.030 -9.129 -7.944 1.00 90.12 96 LEU A O 1
ATOM 786 N N . THR A 1 97 ? 17.646 -7.738 -8.679 1.00 90.00 97 THR A N 1
ATOM 787 C CA . THR A 1 97 ? 18.647 -8.187 -7.703 1.00 90.00 97 THR A CA 1
ATOM 788 C C . THR A 1 97 ? 18.317 -7.662 -6.298 1.00 90.00 97 THR A C 1
ATOM 790 O O . THR A 1 97 ? 17.634 -6.642 -6.175 1.00 90.00 97 THR A O 1
ATOM 793 N N . PRO A 1 98 ? 18.813 -8.303 -5.221 1.00 84.19 98 PRO A N 1
ATOM 794 C CA . PRO A 1 98 ? 18.580 -7.841 -3.850 1.00 84.19 98 PRO A CA 1
ATOM 795 C C . PRO A 1 98 ? 18.888 -6.352 -3.634 1.00 84.19 98 PRO A C 1
ATOM 797 O O . PRO A 1 98 ? 18.082 -5.637 -3.047 1.00 84.19 98 PRO A O 1
ATOM 800 N N . ASP A 1 99 ? 19.994 -5.854 -4.189 1.00 84.94 99 ASP A N 1
ATOM 801 C CA . ASP A 1 99 ? 20.383 -4.445 -4.057 1.00 84.94 99 ASP A CA 1
ATOM 802 C C . ASP A 1 99 ? 19.446 -3.496 -4.819 1.00 84.94 99 ASP A C 1
ATOM 804 O O . ASP A 1 99 ? 19.171 -2.382 -4.368 1.00 84.94 99 ASP A O 1
ATOM 808 N N . GLN A 1 100 ? 18.916 -3.932 -5.964 1.00 85.69 100 GLN A N 1
ATOM 809 C CA . GLN A 1 100 ? 17.959 -3.147 -6.745 1.00 85.69 100 GLN A CA 1
ATOM 810 C C . GLN A 1 100 ? 16.595 -3.065 -6.057 1.00 85.69 100 GLN A C 1
ATOM 812 O O . GLN A 1 100 ? 15.964 -2.008 -6.086 1.00 85.69 100 GLN A O 1
ATOM 817 N N . ARG A 1 101 ? 16.151 -4.138 -5.392 1.00 85.19 101 ARG A N 1
ATOM 818 C CA . ARG A 1 101 ? 14.858 -4.175 -4.684 1.00 85.19 101 ARG A CA 1
ATOM 819 C C . ARG A 1 101 ? 14.766 -3.099 -3.605 1.00 85.19 101 ARG A C 1
ATOM 821 O O . ARG A 1 101 ? 13.727 -2.460 -3.464 1.00 85.19 101 ARG A O 1
ATOM 828 N N . TYR A 1 102 ? 15.859 -2.852 -2.887 1.00 83.81 102 TYR A N 1
ATOM 829 C CA . TYR A 1 102 ? 15.908 -1.817 -1.851 1.00 83.81 102 TYR A CA 1
ATOM 830 C C . TYR A 1 102 ? 15.968 -0.390 -2.392 1.00 83.81 102 TYR A C 1
ATOM 832 O O . TYR A 1 102 ? 15.851 0.538 -1.610 1.00 83.81 102 TYR A O 1
ATOM 840 N N . ASN A 1 103 ? 16.117 -0.199 -3.703 1.00 83.25 103 ASN A N 1
ATOM 841 C CA . ASN A 1 103 ? 16.191 1.119 -4.337 1.00 83.25 103 ASN A CA 1
ATOM 842 C C . ASN A 1 103 ? 15.093 1.327 -5.393 1.00 83.25 103 ASN A C 1
ATOM 844 O O . ASN A 1 103 ? 15.170 2.257 -6.193 1.00 83.25 103 ASN A O 1
ATOM 848 N N . THR A 1 104 ? 14.083 0.452 -5.419 1.00 83.94 104 THR A N 1
ATOM 849 C CA . THR A 1 104 ? 13.011 0.486 -6.418 1.00 83.94 104 THR A CA 1
ATOM 850 C C . THR A 1 104 ? 11.680 0.860 -5.779 1.00 83.94 104 THR A C 1
ATOM 852 O O . THR A 1 104 ? 11.287 0.325 -4.741 1.00 83.94 104 THR A O 1
ATOM 855 N N . VAL A 1 105 ? 10.972 1.776 -6.439 1.00 85.56 105 VAL A N 1
ATOM 856 C CA . VAL A 1 105 ? 9.575 2.108 -6.157 1.00 85.56 105 VAL A CA 1
ATOM 857 C C . VAL A 1 105 ? 8.746 1.663 -7.352 1.00 85.56 105 VAL A C 1
ATOM 859 O O . VAL A 1 105 ? 8.987 2.091 -8.479 1.00 85.56 105 VAL A O 1
ATOM 862 N N . TRP A 1 106 ? 7.751 0.823 -7.099 1.00 86.25 106 TRP A N 1
ATOM 863 C CA . TRP A 1 106 ? 6.791 0.392 -8.103 1.00 86.25 106 TRP A CA 1
ATOM 864 C C . TRP A 1 106 ? 5.617 1.351 -8.123 1.00 86.25 106 TRP A C 1
ATOM 866 O O . TRP A 1 106 ? 4.904 1.515 -7.132 1.00 86.25 106 TRP A O 1
ATOM 876 N N . GLN A 1 107 ? 5.396 1.973 -9.272 1.00 83.62 107 GLN A N 1
ATOM 877 C CA . GLN A 1 107 ? 4.258 2.847 -9.482 1.00 83.62 107 GLN A CA 1
ATOM 878 C C . GLN A 1 107 ? 3.412 2.324 -10.635 1.00 83.62 107 GLN A C 1
ATOM 880 O O . GLN A 1 107 ? 3.891 2.163 -11.756 1.00 83.62 107 GLN A O 1
ATOM 885 N N . SER A 1 108 ? 2.131 2.094 -10.358 1.00 80.75 108 SER A N 1
ATOM 886 C CA . SER A 1 108 ? 1.173 1.690 -11.381 1.00 80.75 108 SER A CA 1
ATOM 887 C C . SER A 1 108 ? 0.496 2.911 -12.014 1.00 80.75 108 SER A C 1
ATOM 889 O O . SER A 1 108 ? 0.210 3.888 -11.309 1.00 80.75 108 SER A O 1
ATOM 891 N N . PRO A 1 109 ? 0.215 2.892 -13.331 1.00 77.69 109 PRO A N 1
ATOM 892 C CA . PRO A 1 109 ? -0.615 3.912 -13.955 1.00 77.69 109 PRO A CA 1
ATOM 893 C C . PRO A 1 109 ? -2.021 3.926 -13.345 1.00 77.69 109 PRO A C 1
ATOM 895 O O . PRO A 1 109 ? -2.698 2.906 -13.237 1.00 77.69 109 PRO A O 1
ATOM 898 N N . LEU A 1 110 ? -2.481 5.122 -12.982 1.00 79.00 110 LEU A N 1
ATOM 899 C CA . LEU A 1 110 ? -3.822 5.333 -12.447 1.00 79.00 110 LEU A CA 1
ATOM 900 C C . LEU A 1 110 ? -4.830 5.464 -13.591 1.00 79.00 110 LEU A C 1
ATOM 902 O O . LEU A 1 110 ? -4.810 6.442 -14.348 1.00 79.00 110 LEU A O 1
ATOM 906 N N . PHE A 1 111 ? -5.745 4.501 -13.685 1.00 80.12 111 PHE A N 1
ATOM 907 C CA . PHE A 1 111 ? -6.827 4.515 -14.664 1.00 80.12 111 PHE A CA 1
ATOM 908 C C . PHE A 1 111 ? -8.126 5.031 -14.046 1.00 80.12 111 PHE A C 1
ATOM 910 O O . PHE A 1 111 ? -8.757 4.374 -13.224 1.00 80.12 111 PHE A O 1
ATOM 917 N N . TYR A 1 112 ? -8.585 6.190 -14.514 1.00 74.38 112 TYR A N 1
ATOM 918 C CA . TYR A 1 112 ? -9.847 6.810 -14.091 1.00 74.38 112 TYR A CA 1
ATOM 919 C C . TYR A 1 112 ? 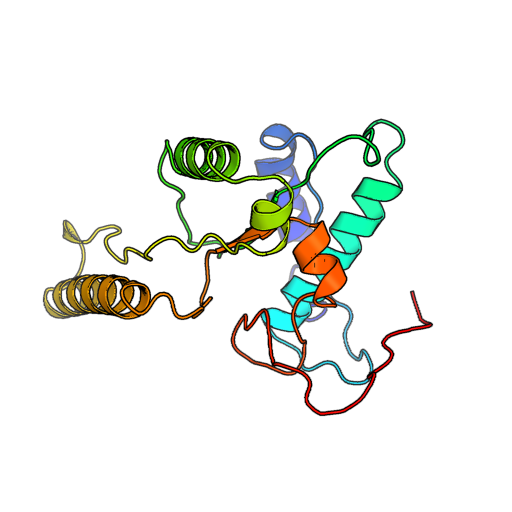-11.040 6.318 -14.928 1.00 74.38 112 TYR A C 1
ATOM 921 O O . TYR A 1 112 ? -11.884 7.106 -15.351 1.00 74.38 112 TYR A O 1
ATOM 929 N N . CYS A 1 113 ? -11.091 5.017 -15.219 1.00 71.31 113 CYS A N 1
ATOM 930 C CA . CYS A 1 113 ? -12.034 4.436 -16.183 1.00 71.31 113 CYS A CA 1
ATOM 931 C C . CYS A 1 113 ? -13.249 3.752 -15.530 1.00 71.31 113 CYS A C 1
ATOM 933 O O . CYS A 1 113 ? -14.014 3.072 -16.214 1.00 71.31 113 CYS A O 1
ATOM 935 N N . MET A 1 114 ? -13.446 3.913 -14.219 1.00 69.81 114 MET A N 1
ATOM 936 C CA . MET A 1 114 ? -14.584 3.316 -13.517 1.00 69.81 114 MET A CA 1
ATOM 937 C C . MET A 1 114 ? -15.908 3.920 -14.004 1.00 69.81 114 MET A C 1
ATOM 939 O O . MET A 1 114 ? -16.083 5.136 -13.978 1.00 69.81 114 MET A O 1
ATOM 943 N N . ASN A 1 115 ? -16.857 3.068 -14.413 1.00 73.00 115 ASN A N 1
ATOM 944 C CA . ASN A 1 115 ? -18.193 3.466 -14.890 1.00 73.00 115 ASN A CA 1
ATOM 945 C C . ASN A 1 115 ? -18.166 4.514 -16.020 1.00 73.00 115 ASN A C 1
ATOM 947 O O . ASN A 1 115 ? -18.974 5.451 -16.062 1.00 73.00 115 ASN A O 1
ATOM 951 N N . ILE A 1 116 ? -17.208 4.383 -16.939 1.00 73.00 116 ILE A N 1
ATOM 952 C CA . ILE A 1 116 ? -17.029 5.326 -18.045 1.00 73.00 116 ILE A CA 1
ATOM 953 C C . ILE A 1 116 ? -18.235 5.368 -19.000 1.00 73.00 116 ILE A C 1
ATOM 955 O O . ILE A 1 116 ? -18.485 6.377 -19.659 1.00 73.00 116 ILE A O 1
ATOM 959 N N . ASP A 1 117 ? -18.989 4.272 -19.043 1.00 75.94 117 ASP A N 1
ATOM 960 C CA . ASP A 1 117 ? -20.245 4.079 -19.763 1.00 75.94 117 ASP A CA 1
ATOM 961 C C . ASP A 1 117 ? -21.398 4.895 -19.161 1.00 75.94 117 ASP A C 1
ATOM 963 O O . ASP A 1 117 ? -22.253 5.386 -19.895 1.00 75.94 117 ASP A O 1
ATOM 967 N N . LYS A 1 118 ? -21.392 5.091 -17.837 1.00 81.69 118 LYS A N 1
ATOM 968 C CA . LYS A 1 118 ? -22.417 5.851 -17.096 1.00 81.69 118 LYS A CA 1
ATOM 969 C C . LYS A 1 118 ? -22.047 7.318 -16.889 1.00 81.69 118 LYS A C 1
ATOM 971 O O . LYS A 1 118 ? -22.859 8.099 -16.400 1.00 81.69 118 LYS A O 1
ATOM 976 N N . SER A 1 119 ? -20.817 7.692 -17.227 1.00 82.25 119 SER A N 1
ATOM 977 C CA . SER A 1 119 ? -20.292 9.035 -17.000 1.00 82.25 119 SER A CA 1
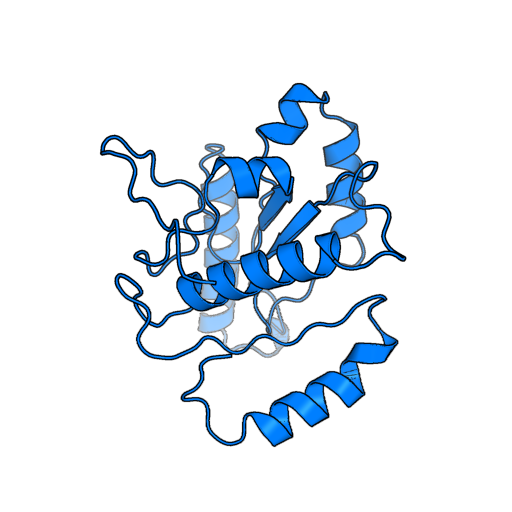ATOM 978 C C . SER A 1 119 ? -20.710 10.004 -18.117 1.00 82.25 119 SER A C 1
ATOM 980 O O . SER A 1 119 ? -20.698 9.627 -19.292 1.00 82.25 119 SER A O 1
ATOM 982 N N . PRO A 1 120 ? -21.022 11.278 -17.800 1.00 84.75 120 PRO A N 1
ATOM 983 C CA . PRO A 1 120 ? -21.284 12.298 -18.813 1.00 84.75 120 PRO A CA 1
ATOM 984 C C . PRO A 1 120 ? -20.117 12.443 -19.797 1.00 84.75 120 PRO A C 1
ATOM 986 O O . PRO A 1 120 ? -18.954 12.278 -19.422 1.00 84.75 120 PRO A O 1
ATOM 989 N N . PHE A 1 121 ? -20.413 12.823 -21.045 1.00 86.00 121 PHE A N 1
ATOM 990 C CA . PHE A 1 121 ? -19.428 12.884 -22.133 1.00 86.00 121 PHE A CA 1
ATOM 991 C C . PHE A 1 121 ? -18.130 13.616 -21.749 1.00 86.00 121 PHE A C 1
ATOM 993 O O . PHE A 1 121 ? -17.040 13.092 -21.973 1.00 86.00 121 PHE A O 1
ATOM 1000 N N . PHE A 1 122 ? -18.218 14.799 -21.136 1.00 85.69 122 PHE A N 1
ATOM 1001 C CA . PHE A 1 122 ? -17.029 15.568 -20.752 1.00 85.69 122 PHE A CA 1
ATOM 1002 C C . PHE A 1 122 ? -16.209 14.893 -19.647 1.00 85.69 122 PHE A C 1
ATOM 1004 O O . PHE A 1 122 ? -14.987 14.843 -19.746 1.00 85.69 122 PHE A O 1
ATOM 1011 N N . VAL A 1 123 ? -16.868 14.308 -18.643 1.00 83.81 123 VAL A N 1
ATOM 1012 C CA . VAL A 1 123 ? -16.202 13.583 -17.547 1.00 83.81 123 VAL A CA 1
ATOM 1013 C C . VAL A 1 123 ? -15.433 12.384 -18.096 1.00 83.81 123 VAL A C 1
ATOM 1015 O O . VAL A 1 123 ? -14.266 12.191 -17.761 1.00 83.81 123 VAL A O 1
ATOM 1018 N N . ARG A 1 124 ? -16.050 11.637 -19.019 1.00 84.38 124 ARG A N 1
ATOM 1019 C CA . ARG A 1 124 ? -15.406 10.519 -19.714 1.00 84.38 124 ARG A CA 1
ATOM 1020 C C . ARG A 1 124 ? -14.138 10.945 -20.456 1.00 84.38 124 ARG A C 1
ATOM 1022 O O . ARG A 1 124 ? -13.102 10.304 -20.309 1.00 84.38 124 ARG A O 1
ATOM 1029 N N . ASN A 1 125 ? -14.215 12.008 -21.259 1.00 85.56 125 ASN A N 1
ATOM 1030 C CA . ASN A 1 125 ? -13.063 12.472 -22.038 1.00 85.56 125 ASN A CA 1
ATOM 1031 C C . ASN A 1 125 ? -11.925 12.957 -21.131 1.00 85.56 125 ASN A C 1
ATOM 1033 O O . ASN A 1 125 ? -10.769 12.626 -21.378 1.00 85.56 125 ASN A O 1
ATOM 1037 N N . ILE A 1 126 ? -12.248 13.678 -20.052 1.00 85.88 126 ILE A N 1
ATOM 1038 C CA . ILE A 1 126 ? -11.250 14.128 -19.074 1.00 85.88 126 ILE A CA 1
ATOM 1039 C C . ILE A 1 126 ? -10.604 12.931 -18.362 1.00 85.88 126 ILE A C 1
ATOM 1041 O O . ILE A 1 126 ? -9.388 12.924 -18.191 1.00 85.88 126 ILE A O 1
ATOM 1045 N N . GLY A 1 127 ? -11.376 11.904 -17.990 1.00 82.62 127 GLY A N 1
ATOM 1046 C CA . GLY A 1 127 ? -10.848 10.684 -17.368 1.00 82.62 127 GLY A CA 1
ATOM 1047 C C . GLY A 1 127 ? -9.854 9.938 -18.264 1.00 82.62 127 GLY A C 1
ATOM 1048 O O . GLY A 1 127 ? -8.757 9.600 -17.817 1.00 82.62 127 GLY A O 1
ATOM 1049 N N . LEU A 1 128 ? -10.193 9.760 -19.547 1.00 84.12 128 LEU A N 1
ATOM 1050 C CA . LEU A 1 128 ? -9.295 9.149 -20.540 1.00 84.12 128 LEU A CA 1
ATOM 1051 C C . LEU A 1 128 ? -8.039 9.987 -20.768 1.00 84.12 128 LEU A C 1
ATOM 1053 O O . LEU A 1 128 ? -6.932 9.452 -20.782 1.00 84.12 128 LEU A O 1
ATOM 1057 N N . LEU A 1 129 ? -8.202 11.304 -20.905 1.00 87.00 129 LEU A N 1
ATOM 1058 C CA . LEU A 1 129 ? -7.086 12.222 -21.091 1.00 87.00 129 LEU A CA 1
ATOM 1059 C C . LEU A 1 129 ? -6.144 12.197 -19.880 1.00 87.00 129 LEU A C 1
ATOM 1061 O O . LEU A 1 129 ? -4.926 12.161 -20.039 1.00 87.00 129 LEU A O 1
ATOM 1065 N N . ARG A 1 130 ? -6.699 12.142 -18.664 1.00 81.19 130 ARG A N 1
ATOM 1066 C CA . ARG A 1 130 ? -5.921 12.025 -17.429 1.00 81.19 130 ARG A CA 1
ATOM 1067 C C . ARG A 1 130 ? -5.160 10.703 -17.370 1.00 81.19 130 ARG A C 1
ATOM 1069 O O . ARG A 1 130 ? -3.986 10.727 -17.022 1.00 81.19 130 ARG A O 1
ATOM 1076 N N . ALA A 1 131 ? -5.778 9.582 -17.746 1.00 82.75 131 ALA A N 1
ATOM 1077 C CA . ALA A 1 131 ? -5.089 8.292 -17.824 1.00 82.75 131 ALA A CA 1
ATOM 1078 C C . ALA A 1 131 ? -3.933 8.323 -18.843 1.00 82.75 131 ALA A C 1
ATOM 1080 O O . ALA A 1 131 ? -2.838 7.845 -18.550 1.00 82.75 131 ALA A O 1
ATOM 1081 N N . PHE A 1 132 ? -4.143 8.952 -20.004 1.00 84.31 132 PHE A N 1
ATOM 1082 C CA . PHE A 1 132 ? -3.093 9.144 -21.006 1.00 84.31 132 PHE A CA 1
ATOM 1083 C C . PHE A 1 132 ? -1.923 9.977 -20.467 1.00 84.31 132 PHE A C 1
ATOM 1085 O O . PHE A 1 132 ? -0.770 9.567 -20.590 1.00 84.31 132 PHE A O 1
ATOM 1092 N N . PHE A 1 133 ? -2.205 11.105 -19.808 1.00 81.69 133 PHE A N 1
ATOM 1093 C CA . PHE A 1 133 ? -1.160 11.914 -19.180 1.00 81.69 133 PHE A CA 1
ATOM 1094 C C . PHE A 1 133 ? -0.430 11.168 -18.061 1.00 81.69 133 PHE A C 1
ATOM 1096 O O . PHE A 1 133 ? 0.789 11.268 -17.987 1.00 81.69 133 PHE A O 1
ATOM 1103 N N . MET A 1 134 ? -1.131 10.385 -17.233 1.00 78.94 134 MET A N 1
ATOM 1104 C CA . MET A 1 134 ? -0.502 9.558 -16.192 1.00 78.94 134 MET A CA 1
ATOM 1105 C C . MET A 1 134 ? 0.492 8.558 -16.778 1.00 78.94 134 MET A C 1
ATOM 1107 O O . MET A 1 134 ? 1.605 8.449 -16.273 1.00 78.94 134 MET A O 1
ATOM 1111 N N . MET A 1 135 ? 0.129 7.881 -17.871 1.00 79.81 135 MET A N 1
ATOM 1112 C CA . MET A 1 135 ? 1.075 7.025 -18.593 1.00 79.81 135 MET A CA 1
ATOM 1113 C C . MET A 1 135 ? 2.259 7.837 -19.127 1.00 79.81 135 MET A C 1
ATOM 1115 O O . MET A 1 135 ? 3.400 7.422 -18.963 1.00 79.81 135 MET A O 1
ATOM 1119 N N 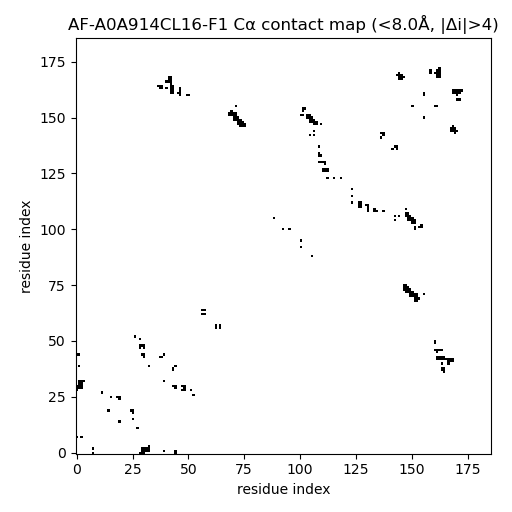. GLY A 1 136 ? 2.006 9.021 -19.694 1.00 79.50 136 GLY A N 1
ATOM 1120 C CA . GLY A 1 136 ? 3.052 9.933 -20.163 1.00 79.50 136 GLY A CA 1
ATOM 1121 C C . GLY A 1 136 ? 4.029 10.375 -19.067 1.00 79.50 136 GLY A C 1
ATOM 1122 O O . GLY A 1 136 ? 5.231 10.426 -19.314 1.00 79.50 136 GLY A O 1
ATOM 1123 N N . TYR A 1 137 ? 3.542 10.635 -17.851 1.00 73.25 137 TYR A N 1
ATOM 1124 C CA . TYR A 1 137 ? 4.378 10.992 -16.699 1.00 73.25 137 TYR A CA 1
ATOM 1125 C C . TYR A 1 137 ? 5.267 9.843 -16.210 1.00 73.25 137 TYR A C 1
ATOM 1127 O O . TYR A 1 137 ? 6.305 10.115 -15.612 1.00 73.25 137 TYR A O 1
ATOM 1135 N N . LEU A 1 138 ? 4.900 8.590 -16.492 1.00 72.88 138 LEU A N 1
ATOM 1136 C CA . LEU A 1 138 ? 5.696 7.411 -16.137 1.00 72.88 138 LEU A CA 1
ATOM 1137 C C . LEU A 1 138 ? 6.832 7.135 -17.139 1.00 72.88 138 LEU A C 1
ATOM 1139 O O . LEU A 1 138 ? 7.842 6.552 -16.760 1.00 72.88 138 LEU A O 1
ATOM 1143 N N . ILE A 1 139 ? 6.716 7.592 -18.395 1.00 70.69 139 ILE A N 1
ATOM 1144 C CA . ILE A 1 139 ? 7.748 7.426 -19.443 1.00 70.69 139 ILE A CA 1
ATOM 1145 C C . ILE A 1 139 ? 9.127 7.983 -19.046 1.00 70.69 139 ILE A C 1
ATOM 1147 O O . ILE A 1 139 ? 10.118 7.293 -19.283 1.00 70.69 139 ILE A O 1
ATOM 1151 N N . PRO A 1 140 ? 9.257 9.193 -18.461 1.00 65.88 140 PRO A N 1
ATOM 1152 C CA . PRO A 1 140 ? 10.559 9.703 -18.037 1.00 65.88 140 PRO A CA 1
ATOM 1153 C C . PRO A 1 140 ? 11.144 8.972 -16.816 1.00 65.88 140 PRO A C 1
ATOM 1155 O O . PRO A 1 140 ? 12.172 9.417 -16.315 1.00 65.88 140 PRO A O 1
ATOM 1158 N N . TRP A 1 141 ? 10.510 7.896 -16.321 1.00 60.84 141 TRP A N 1
ATOM 1159 C CA . TRP A 1 141 ? 10.897 7.178 -15.098 1.00 60.84 141 TRP A CA 1
ATOM 1160 C C . TRP A 1 141 ? 11.020 8.099 -13.875 1.00 60.84 141 TRP A C 1
ATOM 1162 O O . TRP A 1 141 ? 11.775 7.829 -12.945 1.00 60.84 141 TRP A O 1
ATOM 1172 N N . ASN A 1 142 ? 10.281 9.213 -13.882 1.00 62.22 142 ASN A N 1
ATOM 1173 C CA . ASN A 1 142 ? 10.271 10.152 -12.775 1.00 62.22 142 ASN A CA 1
ATOM 1174 C C . ASN A 1 142 ? 9.276 9.675 -11.712 1.00 62.22 142 ASN A C 1
ATOM 1176 O O . ASN A 1 142 ? 8.145 9.305 -12.032 1.00 62.22 142 ASN A O 1
ATOM 1180 N N . ILE A 1 143 ? 9.686 9.713 -10.447 1.00 61.47 143 ILE A N 1
ATOM 1181 C CA . ILE A 1 143 ? 8.848 9.287 -9.328 1.00 61.47 143 ILE A CA 1
ATOM 1182 C C . ILE A 1 143 ? 7.827 10.396 -9.062 1.00 61.47 143 ILE A C 1
ATOM 1184 O O . ILE A 1 143 ? 8.160 11.448 -8.519 1.00 61.47 143 ILE A O 1
ATOM 1188 N N . ASN A 1 144 ? 6.571 10.168 -9.448 1.00 60.59 144 ASN A N 1
ATOM 1189 C CA . ASN A 1 144 ? 5.464 11.068 -9.127 1.00 60.59 144 ASN A CA 1
ATOM 1190 C C . ASN A 1 144 ? 4.350 10.288 -8.436 1.00 60.59 144 ASN A C 1
ATOM 1192 O O . ASN A 1 144 ? 3.275 10.047 -8.994 1.00 60.59 144 ASN A O 1
ATOM 1196 N N . THR A 1 145 ? 4.636 9.845 -7.217 1.00 57.84 145 THR A N 1
ATOM 1197 C CA . THR A 1 145 ? 3.724 9.039 -6.416 1.00 57.84 145 THR A CA 1
ATOM 1198 C C . THR A 1 145 ? 2.560 9.893 -5.936 1.00 57.84 145 THR A C 1
ATOM 1200 O O . THR A 1 145 ? 2.682 10.697 -5.024 1.00 57.84 145 THR A O 1
ATOM 1203 N N . MET A 1 146 ? 1.409 9.755 -6.595 1.00 62.03 146 MET A N 1
ATOM 1204 C CA . MET A 1 146 ? 0.212 10.538 -6.267 1.00 62.03 146 MET A CA 1
ATOM 1205 C C . MET A 1 146 ? -0.779 9.808 -5.360 1.00 62.03 146 MET A C 1
ATOM 1207 O O . MET A 1 146 ? -1.429 10.446 -4.534 1.00 62.03 146 MET A O 1
ATOM 1211 N N . SER A 1 147 ? -0.939 8.492 -5.517 1.00 67.50 147 SER A N 1
ATOM 1212 C CA . SER A 1 147 ? -1.978 7.743 -4.794 1.00 67.50 147 SER A CA 1
ATOM 1213 C C . SER A 1 147 ? -1.599 6.286 -4.550 1.00 67.50 147 SER A C 1
ATOM 1215 O O . SER A 1 147 ? -1.626 5.850 -3.405 1.00 67.50 147 SER A O 1
ATOM 1217 N N . VAL A 1 148 ? -1.194 5.564 -5.601 1.00 81.19 148 VAL A N 1
ATOM 1218 C CA . VAL A 1 148 ? -0.863 4.138 -5.516 1.00 81.19 148 VAL A CA 1
ATOM 1219 C C . VAL A 1 148 ? 0.596 3.922 -5.872 1.00 81.19 148 VAL A C 1
ATOM 1221 O O . VAL A 1 148 ? 1.021 4.204 -6.995 1.00 81.19 148 VAL A O 1
ATOM 1224 N N . PHE A 1 149 ? 1.356 3.425 -4.907 1.00 86.62 149 PHE A N 1
ATOM 1225 C CA . PHE A 1 149 ? 2.725 2.973 -5.106 1.00 86.62 149 PHE A CA 1
ATOM 1226 C C . PHE A 1 149 ? 3.050 1.850 -4.129 1.00 86.62 149 PHE A C 1
ATOM 1228 O O . PHE A 1 149 ? 2.466 1.756 -3.046 1.00 86.62 149 PHE A O 1
ATOM 1235 N N . SER A 1 150 ? 4.014 1.028 -4.516 1.00 87.62 150 SER A N 1
ATOM 1236 C CA . SER A 1 150 ? 4.537 -0.069 -3.719 1.00 87.62 150 SER A CA 1
ATOM 1237 C C . SER A 1 150 ? 6.049 0.080 -3.575 1.00 87.62 150 SER A C 1
ATOM 1239 O O . SER A 1 150 ? 6.731 0.475 -4.518 1.00 87.62 150 SER A O 1
ATOM 1241 N N . LEU A 1 151 ? 6.588 -0.210 -2.397 1.00 89.06 151 LEU A N 1
ATOM 1242 C CA . LEU A 1 151 ? 8.025 -0.148 -2.118 1.00 89.06 151 LEU A CA 1
ATOM 1243 C C . LEU A 1 151 ? 8.399 -1.111 -0.994 1.00 89.06 151 LEU A C 1
ATOM 1245 O O . LEU A 1 151 ? 7.536 -1.574 -0.247 1.00 89.06 151 LEU A O 1
ATOM 1249 N N . THR A 1 152 ? 9.684 -1.430 -0.866 1.00 88.62 152 THR A N 1
ATOM 1250 C CA . THR A 1 152 ? 10.153 -2.284 0.233 1.00 88.62 152 THR A CA 1
ATOM 1251 C C . THR A 1 152 ? 10.111 -1.527 1.558 1.00 88.62 152 THR A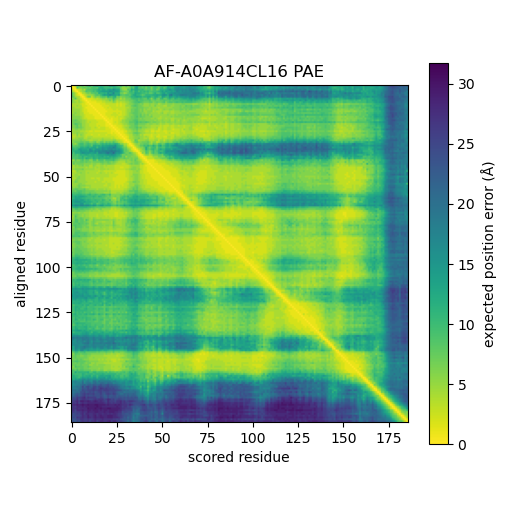 C 1
ATOM 1253 O O . THR A 1 152 ? 10.446 -0.346 1.625 1.00 88.62 152 THR A O 1
ATOM 1256 N N . LEU A 1 153 ? 9.725 -2.206 2.640 1.00 86.06 153 LEU A N 1
ATOM 1257 C CA . LEU A 1 153 ? 9.672 -1.594 3.968 1.00 86.06 153 LEU A CA 1
ATOM 1258 C C . LEU A 1 153 ? 11.030 -1.024 4.388 1.00 86.06 153 LEU A C 1
ATOM 1260 O O . LEU A 1 153 ? 11.076 0.045 4.980 1.00 86.06 153 LEU A O 1
ATOM 1264 N N . LYS A 1 154 ? 12.125 -1.692 4.014 1.00 84.19 154 LYS A N 1
ATOM 1265 C CA . LYS A 1 154 ? 13.478 -1.190 4.250 1.00 84.19 154 LYS A CA 1
ATOM 1266 C C . LYS A 1 154 ? 13.699 0.181 3.607 1.00 84.19 154 LYS A C 1
ATOM 1268 O O . LYS A 1 154 ? 14.084 1.106 4.304 1.00 84.19 154 LYS A O 1
ATOM 1273 N N . LEU A 1 155 ? 13.367 0.331 2.321 1.00 84.62 155 LEU A N 1
ATOM 1274 C CA . LEU A 1 155 ? 13.440 1.623 1.632 1.00 84.62 155 LEU A CA 1
ATOM 1275 C C . LEU A 1 155 ? 12.542 2.677 2.298 1.00 84.62 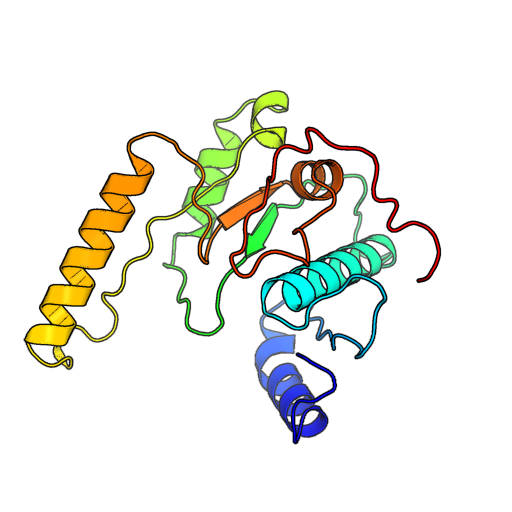155 LEU A C 1
ATOM 1277 O O . LEU A 1 155 ? 12.883 3.855 2.338 1.00 84.62 155 LEU A O 1
ATOM 1281 N N . TYR A 1 156 ? 11.396 2.258 2.836 1.00 82.88 156 TYR A N 1
ATOM 1282 C CA . TYR A 1 156 ? 10.496 3.164 3.544 1.00 82.88 156 TYR A CA 1
ATOM 1283 C C . TYR A 1 156 ? 11.063 3.666 4.873 1.00 82.88 156 TYR A C 1
ATOM 1285 O O . TYR A 1 156 ? 10.891 4.837 5.204 1.00 82.88 156 TYR A O 1
ATOM 1293 N N . GLU A 1 157 ? 11.716 2.785 5.635 1.00 83.12 157 GLU A N 1
ATOM 1294 C CA . GLU A 1 157 ? 12.387 3.132 6.890 1.00 83.12 157 GLU A CA 1
ATOM 1295 C C . GLU A 1 157 ? 13.632 3.990 6.626 1.00 83.12 157 GLU A C 1
ATOM 1297 O O . GLU A 1 157 ? 13.810 5.005 7.299 1.00 83.12 157 GLU A O 1
ATOM 1302 N N . ASP A 1 158 ? 14.428 3.641 5.609 1.00 82.31 158 ASP A N 1
ATOM 1303 C CA . ASP A 1 158 ? 15.623 4.389 5.190 1.00 82.31 158 ASP A CA 1
ATOM 1304 C C . ASP A 1 158 ? 15.271 5.808 4.697 1.00 82.31 158 ASP A C 1
ATOM 1306 O O . ASP A 1 158 ? 16.058 6.738 4.857 1.00 82.31 158 ASP A O 1
ATOM 1310 N N . GLY A 1 159 ? 14.075 5.988 4.125 1.00 74.50 159 GLY A N 1
ATOM 1311 C CA . GLY A 1 159 ? 13.527 7.287 3.720 1.00 74.50 159 GLY A CA 1
ATOM 1312 C C . GLY A 1 159 ? 12.826 8.076 4.833 1.00 74.50 159 GLY A C 1
ATOM 1313 O O . GLY A 1 159 ? 12.200 9.087 4.533 1.00 74.50 159 GLY A O 1
ATOM 1314 N N . GLU A 1 160 ? 12.883 7.618 6.088 1.00 76.12 160 GLU A N 1
ATOM 1315 C CA . GLU A 1 160 ? 12.185 8.216 7.240 1.00 76.12 160 GLU A CA 1
ATOM 1316 C C . GLU A 1 160 ? 10.652 8.325 7.079 1.00 76.12 160 GLU A C 1
ATOM 1318 O O . GLU A 1 160 ? 9.997 9.166 7.710 1.00 76.12 160 GLU A O 1
ATOM 1323 N N . PHE A 1 161 ? 10.048 7.386 6.341 1.00 78.06 161 PHE A N 1
ATOM 1324 C CA . PHE A 1 161 ? 8.618 7.337 6.016 1.00 78.06 161 PHE A CA 1
ATOM 1325 C C . PHE A 1 161 ? 8.146 8.540 5.166 1.00 78.06 161 PHE A C 1
ATOM 1327 O O . PHE A 1 161 ? 8.926 9.240 4.534 1.00 78.06 161 PHE A O 1
ATOM 1334 N N . THR A 1 162 ? 6.829 8.768 5.077 1.00 67.56 162 THR A N 1
ATOM 1335 C CA . THR A 1 162 ? 6.282 9.898 4.307 1.00 67.56 162 THR A CA 1
ATOM 1336 C C . THR A 1 162 ? 6.439 11.206 5.083 1.00 67.56 162 THR A C 1
ATOM 1338 O O . THR A 1 162 ? 6.006 11.297 6.234 1.00 67.56 162 THR A O 1
ATOM 1341 N N . HIS A 1 163 ? 6.975 12.243 4.435 1.00 62.81 163 HIS A N 1
ATOM 1342 C CA . HIS A 1 163 ? 7.149 13.557 5.052 1.00 62.81 163 HIS A CA 1
ATOM 1343 C C . HIS A 1 163 ? 5.784 14.207 5.398 1.00 62.81 163 HIS A C 1
ATOM 1345 O O . HIS A 1 163 ? 4.963 14.423 4.499 1.00 62.81 163 HIS A O 1
ATOM 1351 N N . PRO A 1 164 ? 5.522 14.578 6.669 1.00 51.81 164 PRO A N 1
ATOM 1352 C CA . PRO A 1 164 ? 4.217 15.091 7.114 1.00 51.81 164 PRO A CA 1
ATOM 1353 C C . PRO A 1 164 ? 3.886 16.497 6.578 1.00 51.81 164 PRO A C 1
ATOM 1355 O O . PRO A 1 164 ? 2.726 16.851 6.398 1.00 51.81 164 PRO A O 1
ATOM 1358 N N . GLY A 1 165 ? 4.904 17.304 6.269 1.00 47.03 165 GLY A N 1
ATOM 1359 C CA . GLY A 1 165 ? 4.744 18.681 5.780 1.00 47.03 165 GLY A CA 1
ATOM 1360 C C . GLY A 1 165 ? 4.316 18.862 4.312 1.00 47.03 165 GLY A C 1
ATOM 1361 O O . GLY A 1 165 ? 4.203 20.004 3.870 1.00 47.03 165 GLY A O 1
ATOM 1362 N N . TYR A 1 166 ? 4.098 17.793 3.534 1.00 49.16 166 TYR A N 1
ATOM 1363 C CA . TYR A 1 166 ? 3.756 17.896 2.106 1.00 49.16 166 TYR A CA 1
ATOM 1364 C C . TYR A 1 166 ? 2.351 17.339 1.821 1.00 49.16 166 TYR A C 1
ATOM 1366 O O . TYR A 1 166 ? 1.998 16.256 2.275 1.00 49.16 166 TYR A O 1
ATOM 1374 N N . GLN A 1 167 ? 1.529 18.074 1.060 1.00 39.94 167 GLN A N 1
ATOM 1375 C CA . GLN A 1 167 ? 0.125 17.707 0.783 1.00 39.94 167 GLN A CA 1
ATOM 1376 C C . GLN A 1 167 ? -0.040 16.583 -0.263 1.00 39.94 167 GLN A C 1
ATOM 1378 O O . GLN A 1 167 ? -1.135 16.036 -0.401 1.00 39.94 167 GLN A O 1
ATOM 1383 N N . GLY A 1 168 ? 1.025 16.225 -0.989 1.00 45.00 168 GLY A N 1
ATOM 1384 C CA . GLY A 1 168 ? 1.090 15.036 -1.849 1.00 45.00 168 GLY A CA 1
ATOM 1385 C C . GLY A 1 168 ? 1.907 13.913 -1.194 1.00 45.00 168 GLY A C 1
ATOM 1386 O O . GLY A 1 168 ? 2.769 14.215 -0.367 1.00 45.00 168 GLY A O 1
ATOM 1387 N N . PRO A 1 169 ? 1.682 12.627 -1.523 1.00 45.62 169 PRO A N 1
ATOM 1388 C CA . PRO A 1 169 ? 2.501 11.543 -0.995 1.00 45.62 169 PRO A CA 1
ATOM 1389 C C . PRO A 1 169 ? 3.851 11.502 -1.726 1.00 45.62 169 PRO A C 1
ATOM 1391 O O . PRO A 1 169 ? 4.130 10.622 -2.534 1.00 45.62 169 PRO A O 1
ATOM 1394 N N . THR A 1 170 ? 4.692 12.497 -1.462 1.00 46.03 170 THR A N 1
ATOM 1395 C CA . THR A 1 170 ? 6.064 12.547 -1.960 1.00 46.03 170 THR A CA 1
ATOM 1396 C C . THR A 1 170 ? 6.933 11.747 -1.002 1.00 46.03 170 THR A C 1
ATOM 1398 O O . THR A 1 170 ? 7.140 12.150 0.140 1.00 46.03 170 THR A O 1
ATOM 1401 N N . ILE A 1 171 ? 7.406 10.590 -1.465 1.00 51.00 171 ILE A N 1
ATOM 1402 C CA . ILE A 1 171 ? 8.208 9.645 -0.672 1.00 51.00 171 ILE A CA 1
ATOM 1403 C C . ILE A 1 171 ? 9.633 10.173 -0.461 1.00 51.00 171 ILE A C 1
ATOM 1405 O O . ILE A 1 171 ? 10.266 9.844 0.530 1.00 51.00 171 ILE A O 1
ATOM 1409 N N . PHE A 1 172 ? 10.132 11.032 -1.354 1.00 41.22 172 PHE A N 1
ATOM 1410 C CA . PHE A 1 172 ? 11.489 11.561 -1.272 1.00 41.22 172 PHE A CA 1
ATOM 1411 C C . PHE A 1 172 ? 11.501 13.053 -1.582 1.00 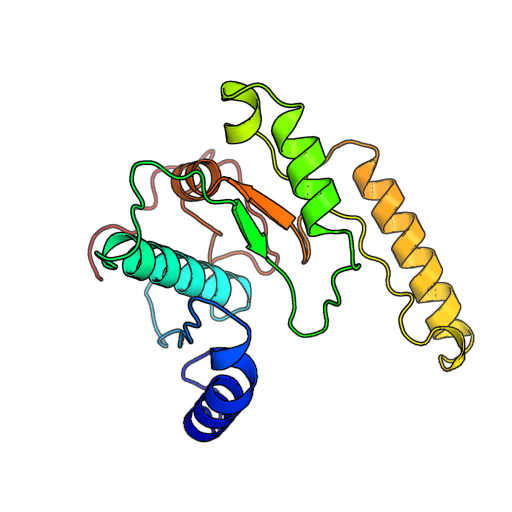41.22 172 PHE A C 1
ATOM 1413 O O . PHE A 1 172 ? 11.528 13.468 -2.739 1.00 41.22 172 PHE A O 1
ATOM 1420 N N . THR A 1 173 ? 11.518 13.889 -0.549 1.00 36.31 173 THR A N 1
ATOM 1421 C CA . THR A 1 173 ? 12.238 15.155 -0.674 1.00 36.31 173 THR A CA 1
ATOM 1422 C C . THR A 1 173 ? 13.690 14.817 -0.393 1.00 36.31 173 THR A C 1
ATOM 1424 O O . THR A 1 173 ? 14.010 14.427 0.726 1.00 36.31 173 THR A O 1
ATOM 1427 N N . SER A 1 174 ? 14.569 14.913 -1.392 1.00 27.98 174 SER A N 1
ATOM 1428 C CA . SER A 1 174 ? 16.009 14.901 -1.147 1.00 27.98 174 SER A CA 1
ATOM 1429 C C . SER A 1 174 ? 16.306 15.962 -0.085 1.00 27.98 174 SER A C 1
ATOM 1431 O O . SER A 1 174 ? 16.250 17.158 -0.380 1.00 27.98 174 SER A O 1
ATOM 1433 N N . SER A 1 175 ? 16.549 15.535 1.155 1.00 30.20 175 SER A N 1
ATOM 1434 C CA . SER A 1 175 ? 17.027 16.422 2.203 1.00 30.20 175 SER A CA 1
ATOM 1435 C C . SER A 1 175 ? 18.411 16.893 1.779 1.00 30.20 175 SER A C 1
ATOM 1437 O O . SER A 1 175 ? 19.405 16.187 1.911 1.00 30.20 175 SER A O 1
ATOM 1439 N N . THR A 1 176 ? 18.480 18.097 1.221 1.00 28.80 176 THR A N 1
ATOM 1440 C CA . THR A 1 176 ? 19.711 18.886 1.245 1.00 28.80 176 THR A CA 1
ATOM 1441 C C . THR A 1 176 ? 19.808 19.712 2.524 1.00 28.80 176 THR A C 1
ATOM 1443 O O . THR A 1 176 ? 20.650 20.596 2.575 1.00 28.80 176 THR A O 1
ATOM 1446 N N . ASN A 1 177 ? 18.994 19.456 3.557 1.00 29.52 177 ASN A N 1
ATOM 1447 C CA . ASN A 1 177 ? 19.049 20.199 4.814 1.00 29.52 177 ASN A CA 1
ATOM 1448 C C . ASN A 1 177 ? 18.681 19.317 6.017 1.00 29.52 177 ASN A C 1
ATOM 1450 O O . ASN A 1 177 ? 17.515 19.228 6.370 1.00 29.52 177 ASN A O 1
ATOM 1454 N N . GLY A 1 178 ? 19.712 18.769 6.668 1.00 29.98 178 GLY A N 1
ATOM 1455 C CA . GLY A 1 178 ? 19.756 18.496 8.112 1.00 29.98 178 GLY A CA 1
ATOM 1456 C C . GLY A 1 178 ? 18.859 17.375 8.670 1.00 29.98 178 GLY A C 1
ATOM 1457 O O . GLY A 1 178 ? 17.876 16.993 8.047 1.00 29.98 178 GLY A O 1
ATOM 1458 N N . PRO A 1 179 ? 19.206 16.819 9.849 1.00 32.59 179 PRO A N 1
ATOM 1459 C CA . PRO A 1 179 ? 18.430 15.768 10.490 1.00 32.59 179 PRO A CA 1
ATOM 1460 C C . PRO A 1 179 ? 17.298 16.405 11.303 1.00 32.59 179 PRO A C 1
ATOM 1462 O O . PRO A 1 179 ? 17.523 16.848 12.433 1.00 32.59 179 PRO A O 1
ATOM 1465 N N . ASP A 1 180 ? 16.083 16.441 10.762 1.00 33.72 180 ASP A N 1
ATOM 1466 C CA . ASP A 1 180 ? 14.894 16.703 11.576 1.00 33.72 180 ASP A CA 1
ATOM 1467 C C . ASP A 1 180 ? 14.540 15.420 12.332 1.00 33.72 180 ASP A C 1
ATOM 1469 O O . ASP A 1 180 ? 13.736 14.589 11.916 1.00 33.72 180 ASP A O 1
ATOM 1473 N N . LYS A 1 181 ? 15.217 15.253 13.472 1.00 33.41 181 LYS A N 1
ATOM 1474 C CA . LYS A 1 181 ? 14.971 14.186 14.436 1.00 33.41 181 LYS A CA 1
ATOM 1475 C C . LYS A 1 181 ? 13.518 14.226 14.917 1.00 33.41 181 LYS A C 1
ATOM 1477 O O . LYS A 1 181 ? 13.189 14.939 15.860 1.00 33.41 181 LYS A O 1
ATOM 1482 N N . PHE A 1 182 ? 12.678 13.372 14.346 1.00 36.94 182 PHE A N 1
ATOM 1483 C CA . PHE A 1 182 ? 11.531 12.801 15.052 1.00 36.94 182 PHE A CA 1
ATOM 1484 C C . PHE A 1 182 ? 12.016 11.613 15.904 1.00 36.94 182 PHE A C 1
ATOM 1486 O O . PHE A 1 182 ? 11.626 10.469 15.680 1.00 36.94 182 PHE A O 1
ATOM 1493 N N . GLU A 1 183 ? 12.909 11.881 16.859 1.00 35.16 183 GLU A N 1
ATOM 1494 C CA . GLU A 1 183 ? 13.225 10.963 17.957 1.00 35.16 183 GLU A CA 1
ATOM 1495 C C . GLU A 1 183 ? 12.654 11.538 19.259 1.00 35.16 183 GLU A C 1
ATOM 1497 O O . GLU A 1 183 ? 12.726 12.740 19.505 1.00 35.16 183 GLU A O 1
ATOM 1502 N N . ASP A 1 184 ? 12.106 10.631 20.068 1.00 35.34 184 ASP A N 1
ATOM 1503 C CA . ASP A 1 184 ? 11.634 10.786 21.449 1.00 35.34 184 ASP A CA 1
ATOM 1504 C C . ASP A 1 184 ? 10.230 11.379 21.663 1.00 35.34 184 ASP A C 1
ATOM 1506 O O . ASP A 1 184 ? 10.040 12.531 22.051 1.00 35.34 184 ASP A O 1
ATOM 1510 N N . GLY A 1 185 ? 9.213 10.516 21.508 1.00 33.03 185 GLY A N 1
ATOM 1511 C CA . GLY A 1 185 ? 7.860 10.800 22.001 1.00 33.03 185 GLY A CA 1
ATOM 1512 C C . GLY A 1 185 ? 6.755 9.763 21.743 1.00 33.03 185 GLY A C 1
ATOM 1513 O O . GLY A 1 185 ? 5.588 10.150 21.788 1.00 33.03 185 GLY A O 1
ATOM 1514 N N . LEU A 1 186 ? 7.067 8.486 21.461 1.00 33.22 186 LEU A N 1
ATOM 1515 C CA . LEU A 1 186 ? 6.085 7.394 21.278 1.00 33.22 186 LEU A CA 1
ATOM 1516 C C . LEU A 1 186 ? 6.529 6.068 21.907 1.00 33.22 186 LEU A C 1
ATOM 1518 O O . LEU A 1 186 ? 7.746 5.796 21.899 1.00 33.22 186 LEU A O 1
#

Organism: NCBI:txid290746

Foldseek 3Di:
DEPPDPPVVVVVVVCCVPPVVVDPDDDDDYQYPDDPPFDPADLSVQQVVVVVVVVVLVVDPVHPVPPDWDKDKFADPPDDADPCNVVVVVVVLVVDDPVVQLVDKADDQDQLCPPLVVDPPVVNVVRVVSSVVSVVVCVVVDDDQAGIMMGIVNNCVVLVHADRPDNGRDSDDPPPDDDPDPPDDD

Secondary structure (DSSP, 8-state):
-BTT-TTHHHHHHHHHHHHTTTSSS-----BPS--TT---SHHHHHHHHHHHHHHHHHH-TTS-GGG---EEEE--TT----TTHHHHHHHHHHHS-HHHHTT-EEE------TTTTTS-HHHHHHHHHHHHHHHHHHTTT----SS-EEEEHHHHHHTTSS-TT-SS--S-----S------S--

pLDDT: mean 75.42, std 16.52, range [27.98, 91.88]

Sequence (186 aa):
MEAGTPNKEDIEKQLKAKYTSQFERFYITVHPKGLPGDIPGKCSNLNYAARMAVKYLKEDRAYNFKNVEVLVTTGDVDNIFGDRYFDALEEDYWKLTPDQRYNTVWQSPLFYCMNIDKSPFFVRNIGLLRAFFMMGYLIPWNINTMSVFSLTLKLYEDGEFTHPGYQGPTIFTSSTNGPDKFEDGL